Protein 4BU0 (pdb70)

CATH classification: 3.40.50.10190 (+1 more: 3.40.50.10190)

Structure (mmCIF, N/CA/C/O backbone):
data_4BU0
#
_entry.id   4BU0
#
_cell.length_a   84.823
_cell.length_b   63.720
_cell.length_c   53.557
_cell.angle_alpha   90.00
_cell.angle_beta   90.00
_cell.angle_gamma   90.00
#
_symmetry.space_group_name_H-M   'P 21 21 2'
#
loop_
_entity.id
_entity.type
_entity.pdbx_description
1 polymer 'S-M CHECKPOINT CONTROL PROTEIN RAD4'
2 polymer 'DNA REPAIR PROTEIN RHP9'
3 non-polymer GLYCEROL
4 non-polymer 'ACETATE ION'
5 water water
#
loop_
_atom_site.group_PDB
_atom_site.id
_atom_site.type_symbol
_atom_site.label_atom_id
_atom_site.label_alt_id
_atom_site.label_comp_id
_atom_site.label_asym_id
_atom_site.label_entity_id
_atom_site.label_seq_id
_atom_site.pdbx_PDB_ins_code
_atom_site.Cartn_x
_atom_site.Cartn_y
_atom_site.Cartn_z
_atom_site.occupancy
_atom_site.B_iso_or_equiv
_atom_site.auth_seq_id
_atom_site.auth_comp_id
_atom_site.auth_asym_id
_atom_site.auth_atom_id
_atom_site.pdbx_PDB_model_num
ATOM 1 N N . SER A 1 4 ? -10.047 4.978 21.612 1.00 37.28 4 SER A N 1
ATOM 2 C CA . SER A 1 4 ? -11.289 4.235 21.837 1.00 36.53 4 SER A CA 1
ATOM 3 C C . SER A 1 4 ? -12.478 4.943 21.170 1.00 38.24 4 SER A C 1
ATOM 4 O O . SER A 1 4 ? -13.000 5.936 21.675 1.00 40.21 4 SER A O 1
ATOM 7 N N . LYS A 1 5 ? -12.911 4.377 20.038 1.00 30.13 5 LYS A N 1
ATOM 8 C CA . LYS A 1 5 ? -13.988 4.829 19.158 1.00 24.97 5 LYS A CA 1
ATOM 9 C C . LYS A 1 5 ? -13.809 6.319 18.779 1.00 18.48 5 LYS A C 1
ATOM 10 O O . LYS A 1 5 ? -14.753 7.115 18.955 1.00 16.03 5 LYS A O 1
ATOM 16 N N . PRO A 1 6 ? -12.671 6.713 18.145 1.00 12.80 6 PRO A N 1
ATOM 17 C CA . PRO A 1 6 ? -12.516 8.122 17.734 1.00 12.35 6 PRO A CA 1
ATOM 18 C C . PRO A 1 6 ? -13.574 8.581 16.745 1.00 13.29 6 PRO A C 1
ATOM 19 O O . PRO A 1 6 ? -13.843 9.783 16.688 1.00 13.02 6 PRO A O 1
ATOM 23 N N . LEU A 1 7 ? -14.130 7.635 15.915 1.00 9.49 7 LEU A N 1
ATOM 24 C CA . LEU A 1 7 ? -15.123 8.029 14.910 1.00 7.70 7 LEU A CA 1
ATOM 25 C C . LEU A 1 7 ? -16.557 7.766 15.348 1.00 10.15 7 LEU A C 1
ATOM 26 O O . LEU A 1 7 ? -17.444 7.740 14.502 1.00 9.85 7 LEU A O 1
ATOM 31 N N . LYS A 1 8 ? -16.817 7.641 16.668 1.00 10.77 8 LYS A N 1
ATOM 32 C CA . LYS A 1 8 ? -18.204 7.543 17.131 1.00 11.68 8 LYS A CA 1
ATOM 33 C C . LYS A 1 8 ? -19.004 8.769 16.630 1.00 12.42 8 LYS A C 1
ATOM 34 O O . LYS A 1 8 ? -18.489 9.891 16.681 1.00 12.95 8 LYS A O 1
ATOM 40 N N . GLY A 1 9 ? -20.173 8.512 16.056 1.00 12.38 9 GLY A N 1
ATOM 41 C CA . GLY A 1 9 ? -20.999 9.588 15.530 1.00 12.42 9 GLY A CA 1
ATOM 42 C C . GLY A 1 9 ? -20.774 9.873 14.058 1.00 15.88 9 GLY A C 1
ATOM 43 O O . GLY A 1 9 ? -21.593 10.563 13.429 1.00 16.36 9 GLY A O 1
ATOM 44 N N . PHE A 1 10 ? -19.654 9.368 13.486 1.00 10.55 10 PHE A N 1
ATOM 45 C CA . PHE A 1 10 ? -19.437 9.534 12.046 1.00 9.82 10 PHE A CA 1
ATOM 46 C C . PHE A 1 10 ? -20.239 8.503 11.287 1.00 10.63 10 PHE A C 1
ATOM 47 O O . PHE A 1 10 ? -20.392 7.371 11.760 1.00 10.59 10 PHE A O 1
ATOM 55 N N . VAL A 1 11 ? -20.733 8.868 10.084 1.00 8.24 11 VAL A N 1
ATOM 56 C CA . VAL A 1 11 ? -21.518 7.971 9.238 1.00 8.50 11 VAL A CA 1
ATOM 57 C C . VAL A 1 11 ? -20.880 8.089 7.870 1.00 10.61 11 VAL A C 1
ATOM 58 O O . VAL A 1 11 ? -20.989 9.135 7.223 1.00 9.99 11 VAL A O 1
ATOM 62 N N . ILE A 1 12 ? -20.163 7.036 7.476 1.00 8.16 12 ILE A N 1
ATOM 63 C CA A ILE A 1 12 ? -19.380 7.077 6.242 0.72 7.33 12 ILE A CA 1
ATOM 64 C CA B ILE A 1 12 ? -19.329 6.991 6.269 0.28 7.83 12 ILE A CA 1
ATOM 65 C C . ILE A 1 12 ? -20.033 6.300 5.119 1.00 10.32 12 ILE A C 1
ATOM 66 O O . ILE A 1 12 ? -20.614 5.250 5.325 1.00 11.12 12 ILE A O 1
ATOM 75 N N . CYS A 1 13 ? -19.917 6.849 3.889 1.00 9.51 13 CYS A N 1
ATOM 76 C CA . CYS A 1 13 ? -20.460 6.254 2.673 1.00 9.75 13 CYS A CA 1
ATOM 77 C C . CYS A 1 13 ? -19.385 6.395 1.600 1.00 11.69 13 CYS A C 1
ATOM 78 O O . CYS A 1 13 ? -18.622 7.363 1.679 1.00 10.71 13 CYS A O 1
ATOM 81 N N . CYS A 1 14 ? -19.305 5.452 0.633 1.00 9.67 14 CYS A N 1
ATOM 82 C CA . CYS A 1 14 ? -18.349 5.534 -0.481 1.00 9.73 14 CYS A CA 1
ATOM 83 C C . CYS A 1 14 ? -19.079 5.739 -1.783 1.00 11.99 14 CYS A C 1
ATOM 84 O O . CYS A 1 14 ? -20.216 5.256 -1.960 1.00 11.80 14 CYS A O 1
ATOM 87 N N . THR A 1 15 ? -18.385 6.373 -2.755 1.00 8.60 15 THR A N 1
ATOM 88 C CA . THR A 1 15 ? -18.890 6.451 -4.123 1.00 8.92 15 THR A CA 1
ATOM 89 C C . THR A 1 15 ? -17.712 6.229 -5.056 1.00 12.87 15 THR A C 1
ATOM 90 O O . THR A 1 15 ? -16.651 6.849 -4.879 1.00 11.24 15 THR A O 1
ATOM 94 N N . SER A 1 16 ? -17.883 5.307 -6.046 1.00 12.30 16 SER A N 1
ATOM 95 C CA A SER A 1 16 ? -16.839 4.974 -7.021 0.66 11.30 16 SER A CA 1
ATOM 96 C CA B SER A 1 16 ? -16.855 4.974 -7.034 0.34 11.13 16 SER A CA 1
ATOM 97 C C . SER A 1 16 ? -15.517 4.581 -6.372 1.00 13.73 16 SER A C 1
ATOM 98 O O . SER A 1 16 ? -14.432 5.031 -6.777 1.00 14.07 16 SER A O 1
ATOM 103 N N . ILE A 1 17 ? -15.596 3.701 -5.362 1.00 11.42 17 ILE A N 1
ATOM 104 C CA . ILE A 1 17 ? -14.448 3.131 -4.690 1.00 10.88 17 ILE A CA 1
ATOM 105 C C . ILE A 1 17 ? -14.501 1.643 -5.026 1.00 14.62 17 ILE A C 1
ATOM 106 O O . ILE A 1 17 ? -15.558 1.038 -4.847 1.00 14.25 17 ILE A O 1
ATOM 111 N N . ASP A 1 18 ? -13.390 1.084 -5.517 1.00 15.27 18 ASP A N 1
ATOM 112 C CA A ASP A 1 18 ? -13.301 -0.338 -5.888 0.62 15.64 18 ASP A CA 1
ATOM 113 C CA B ASP A 1 18 ? -13.356 -0.333 -5.903 0.38 15.48 18 ASP A CA 1
ATOM 114 C C . ASP A 1 18 ? -13.560 -1.235 -4.666 1.00 18.50 18 ASP A C 1
ATOM 115 O O . ASP A 1 18 ? -13.287 -0.829 -3.531 1.00 16.83 18 ASP A O 1
ATOM 124 N N . LEU A 1 19 ? -14.086 -2.454 -4.886 1.00 15.58 19 LEU A N 1
ATOM 125 C CA . LEU A 1 19 ? -14.411 -3.382 -3.798 1.00 15.56 19 LEU A CA 1
ATOM 126 C C . LEU A 1 19 ? -13.294 -3.588 -2.764 1.00 16.59 19 LEU A C 1
ATOM 127 O O . LEU A 1 19 ? -13.585 -3.532 -1.571 1.00 14.86 19 LEU A O 1
ATOM 132 N N . LYS A 1 20 ? -12.038 -3.822 -3.192 1.00 14.04 20 LYS A N 1
ATOM 133 C CA . LYS A 1 20 ? -10.945 -4.075 -2.253 1.00 14.55 20 LYS A CA 1
ATOM 134 C C . LYS A 1 20 ? -10.778 -2.879 -1.295 1.00 16.46 20 LYS A C 1
ATOM 135 O O . LYS A 1 20 ? -10.754 -3.053 -0.070 1.00 15.69 20 LYS A O 1
ATOM 141 N N . GLN A 1 21 ? -10.709 -1.677 -1.869 1.00 14.24 21 GLN A N 1
ATOM 142 C CA . GLN A 1 21 ? -10.528 -0.466 -1.066 1.00 13.78 21 GLN A CA 1
ATOM 143 C C . GLN A 1 21 ? -11.779 -0.174 -0.228 1.00 14.79 21 GLN A C 1
ATOM 144 O O . GLN A 1 21 ? -11.629 0.236 0.931 1.00 14.85 21 GLN A O 1
ATOM 150 N N . ARG A 1 22 ? -12.988 -0.397 -0.775 1.00 12.33 22 ARG A N 1
ATOM 151 C CA . ARG A 1 22 ? -14.231 -0.185 -0.033 1.00 12.47 22 ARG A CA 1
ATOM 152 C C . ARG A 1 22 ? -14.302 -1.110 1.192 1.00 15.04 22 ARG A C 1
ATOM 153 O O . ARG A 1 22 ? -14.783 -0.713 2.261 1.00 14.15 22 ARG A O 1
ATOM 161 N N . THR A 1 23 ? -13.863 -2.381 1.032 1.00 12.94 23 THR A N 1
ATOM 162 C CA . THR A 1 23 ? -13.866 -3.340 2.128 1.00 12.64 23 THR A CA 1
ATOM 163 C C . THR A 1 23 ? -12.882 -2.889 3.201 1.00 13.05 23 THR A C 1
ATOM 164 O O . THR A 1 23 ? -13.213 -2.940 4.387 1.00 13.48 23 THR A O 1
ATOM 168 N N . GLU A 1 24 ? -11.693 -2.390 2.800 1.00 10.74 24 GLU A N 1
ATOM 169 C CA . GLU A 1 24 ? -10.693 -1.910 3.758 1.00 10.98 24 GLU A CA 1
ATOM 170 C C . GLU A 1 24 ? -11.268 -0.727 4.559 1.00 12.83 24 GLU A C 1
ATOM 171 O O . GLU A 1 24 ? -11.178 -0.686 5.791 1.00 11.63 24 GLU A O 1
ATOM 177 N N . ILE A 1 25 ? -11.879 0.216 3.834 1.00 10.65 25 ILE A N 1
ATOM 178 C CA . ILE A 1 25 ? -12.456 1.415 4.452 1.00 9.48 25 ILE A CA 1
ATOM 179 C C . ILE A 1 25 ? -13.583 1.046 5.409 1.00 10.44 25 ILE A C 1
ATOM 180 O O . ILE A 1 25 ? -13.587 1.550 6.531 1.00 10.94 25 ILE A O 1
ATOM 185 N N . SER A 1 26 ? -14.530 0.177 4.988 1.00 9.89 26 SER A N 1
ATOM 186 C CA A SER A 1 26 ? -15.639 -0.200 5.870 0.37 9.91 26 SER A CA 1
ATOM 187 C CA B SER A 1 26 ? -15.631 -0.148 5.884 0.63 10.17 26 SER A CA 1
ATOM 188 C C . SER A 1 26 ? -15.117 -0.889 7.129 1.00 12.19 26 SER A C 1
ATOM 189 O O . SER A 1 26 ? -15.554 -0.582 8.251 1.00 12.38 26 SER A O 1
ATOM 194 N N . THR A 1 27 ? -14.170 -1.843 6.962 1.00 9.45 27 THR A N 1
ATOM 195 C CA A THR A 1 27 ? -13.628 -2.577 8.102 0.83 8.60 27 THR A CA 1
ATOM 196 C CA B THR A 1 27 ? -13.640 -2.573 8.120 0.17 8.11 27 THR A CA 1
ATOM 197 C C . THR A 1 27 ? -12.914 -1.626 9.080 1.00 9.45 27 THR A C 1
ATOM 198 O O . THR A 1 27 ? -13.157 -1.670 10.275 1.00 10.53 27 THR A O 1
ATOM 205 N N . LYS A 1 28 ? -12.043 -0.759 8.556 1.00 7.83 28 LYS A N 1
ATOM 206 C CA . LYS A 1 28 ? -11.280 0.114 9.433 1.00 7.62 28 LYS A CA 1
ATOM 207 C C . LYS A 1 28 ? -12.161 1.198 10.047 1.00 7.64 28 LYS A C 1
ATOM 208 O O . LYS A 1 28 ? -11.973 1.513 11.235 1.00 8.56 28 LYS A O 1
ATOM 214 N N . ALA A 1 29 ? -13.107 1.757 9.249 1.00 7.22 29 ALA A N 1
ATOM 215 C CA . ALA A 1 29 ? -13.989 2.803 9.814 1.00 7.21 29 ALA A CA 1
ATOM 216 C C . ALA A 1 29 ? -14.852 2.221 10.939 1.00 8.05 29 ALA A C 1
ATOM 217 O O . ALA A 1 29 ? -15.049 2.880 11.963 1.00 8.79 29 ALA A O 1
ATOM 219 N N . THR A 1 30 ? -15.313 0.962 10.767 1.00 7.30 30 THR A N 1
ATOM 220 C CA . THR A 1 30 ? -16.150 0.311 11.789 1.00 7.34 30 THR A CA 1
ATOM 221 C C . THR A 1 30 ? -15.325 0.085 13.050 1.00 9.25 30 THR A C 1
ATOM 222 O O . THR A 1 30 ? -15.824 0.339 14.155 1.00 10.00 30 THR A O 1
ATOM 226 N N . LYS A 1 31 ? -14.046 -0.366 12.899 1.00 8.04 31 LYS A N 1
ATOM 227 C CA A LYS A 1 31 ? -13.222 -0.576 14.088 0.55 7.32 31 LYS A CA 1
ATOM 228 C CA B LYS A 1 31 ? -13.195 -0.546 14.083 0.45 8.11 31 LYS A CA 1
ATOM 229 C C . LYS A 1 31 ? -12.984 0.770 14.803 1.00 10.34 31 LYS A C 1
ATOM 230 O O . LYS A 1 31 ? -12.903 0.812 16.038 1.00 10.26 31 LYS A O 1
ATOM 241 N N . LEU A 1 32 ? -12.871 1.875 14.012 1.00 8.25 32 LEU A N 1
ATOM 242 C CA . LEU A 1 32 ? -12.680 3.202 14.581 1.00 8.30 32 LEU A CA 1
ATOM 243 C C . LEU A 1 32 ? -13.937 3.729 15.268 1.00 10.49 32 LEU A C 1
ATOM 244 O O . LEU A 1 32 ? -13.856 4.781 15.888 1.00 9.94 32 LEU A O 1
ATOM 249 N N . GLY A 1 33 ? -15.068 3.051 15.112 1.00 8.24 33 GLY A N 1
ATOM 250 C CA . GLY A 1 33 ? -16.299 3.452 15.795 1.00 9.12 33 GLY A CA 1
ATOM 251 C C . GLY A 1 33 ? -17.350 4.103 14.928 1.00 11.36 33 GLY A C 1
ATOM 252 O O . GLY A 1 33 ? -18.404 4.497 15.445 1.00 10.60 33 GLY A O 1
ATOM 253 N N . ALA A 1 34 ? -17.091 4.236 13.628 1.00 8.73 34 ALA A N 1
ATOM 254 C CA . ALA A 1 34 ? -18.050 4.882 12.725 1.00 8.38 34 ALA A CA 1
ATOM 255 C C . ALA A 1 34 ? -19.134 3.916 12.300 1.00 10.54 34 ALA A C 1
ATOM 256 O O . ALA A 1 34 ? -18.988 2.682 12.384 1.00 11.24 34 ALA A O 1
ATOM 258 N N . ALA A 1 35 ? -20.220 4.473 11.775 1.00 8.50 35 ALA A N 1
ATOM 259 C CA . ALA A 1 35 ? -21.205 3.681 11.076 1.00 8.66 35 ALA A CA 1
ATOM 260 C C . ALA A 1 35 ? -20.772 3.694 9.606 1.00 10.11 35 ALA A C 1
ATOM 261 O O . ALA A 1 35 ? -20.185 4.681 9.139 1.00 10.28 35 ALA A O 1
ATOM 263 N N . TYR A 1 36 ? -21.034 2.635 8.884 1.00 8.75 36 TYR A N 1
ATOM 264 C CA . TYR A 1 36 ? -20.715 2.540 7.468 1.00 9.33 36 TYR A CA 1
ATOM 265 C C . TYR A 1 36 ? -21.990 2.240 6.733 1.00 12.93 36 TYR A C 1
ATOM 266 O O . TYR A 1 36 ? -22.672 1.242 7.047 1.00 11.20 36 TYR A O 1
ATOM 275 N N . ARG A 1 37 ? -22.327 3.091 5.743 1.00 10.59 37 ARG A N 1
ATOM 276 C CA . ARG A 1 37 ? -23.560 2.929 4.983 1.00 10.94 37 ARG A CA 1
ATOM 277 C C . ARG A 1 37 ? -23.272 2.718 3.504 1.00 15.73 37 ARG A C 1
ATOM 278 O O . ARG A 1 37 ? -22.516 3.501 2.899 1.00 14.16 37 ARG A O 1
ATOM 286 N N . SER A 1 38 ? -23.866 1.648 2.918 1.00 13.16 38 SER A N 1
ATOM 287 C CA A SER A 1 38 ? -23.696 1.338 1.498 0.69 13.39 38 SER A CA 1
ATOM 288 C CA B SER A 1 38 ? -23.743 1.306 1.495 0.31 13.25 38 SER A CA 1
ATOM 289 C C . SER A 1 38 ? -24.566 2.296 0.675 1.00 17.47 38 SER A C 1
ATOM 290 O O . SER A 1 38 ? -24.139 2.737 -0.396 1.00 17.62 38 SER A O 1
ATOM 295 N N . ASP A 1 39 ? -25.769 2.622 1.167 1.00 14.85 39 ASP A N 1
ATOM 296 C CA . ASP A 1 39 ? -26.645 3.627 0.559 1.00 15.15 39 ASP A CA 1
ATOM 297 C C . ASP A 1 39 ? -26.250 4.981 1.119 1.00 17.32 39 ASP A C 1
ATOM 298 O O . ASP A 1 39 ? -25.766 5.081 2.259 1.00 15.82 39 ASP A O 1
ATOM 303 N N . PHE A 1 40 ? -26.503 6.044 0.361 1.00 12.86 40 PHE A N 1
ATOM 304 C CA . PHE A 1 40 ? -26.280 7.363 0.879 1.00 12.45 40 PHE A CA 1
ATOM 305 C C . PHE A 1 40 ? -27.550 7.709 1.680 1.00 18.15 40 PHE A C 1
ATOM 306 O O . PHE A 1 40 ? -28.576 8.061 1.091 1.00 17.84 40 PHE A O 1
ATOM 314 N N . THR A 1 41 ? -27.487 7.578 3.008 1.00 14.16 41 THR A N 1
ATOM 315 C CA . THR A 1 41 ? -28.633 7.876 3.862 1.00 14.08 41 THR A CA 1
ATOM 316 C C . THR A 1 41 ? -28.569 9.316 4.362 1.00 18.38 41 THR A C 1
ATOM 317 O O . THR A 1 41 ? -27.525 9.966 4.304 1.00 16.41 41 THR A O 1
ATOM 321 N N . LYS A 1 42 ? -29.704 9.842 4.872 1.00 17.01 42 LYS A N 1
ATOM 322 C CA . LYS A 1 42 ? -29.760 11.212 5.366 1.00 17.95 42 LYS A CA 1
ATOM 323 C C . LYS A 1 42 ? -28.737 11.521 6.460 1.00 21.05 42 LYS A C 1
ATOM 324 O O . LYS A 1 42 ? -28.302 12.672 6.579 1.00 22.19 42 LYS A O 1
ATOM 327 N N . ASP A 1 43 ? -28.322 10.492 7.235 1.00 18.28 43 ASP A N 1
ATOM 328 C CA . ASP A 1 43 ? -27.402 10.748 8.332 1.00 18.43 43 ASP A CA 1
ATOM 329 C C . ASP A 1 43 ? -25.923 10.628 7.965 1.00 17.85 43 ASP A C 1
ATOM 330 O O . ASP A 1 43 ? -25.087 10.876 8.834 1.00 16.63 43 ASP A O 1
ATOM 335 N N . VAL A 1 44 ? -25.599 10.359 6.685 1.00 13.53 44 VAL A N 1
ATOM 336 C CA . VAL A 1 44 ? -24.201 10.337 6.256 1.00 11.75 44 VAL A CA 1
ATOM 337 C C . VAL A 1 44 ? -23.518 11.664 6.619 1.00 14.66 44 VAL A C 1
ATOM 338 O O . VAL A 1 44 ? -24.101 12.756 6.448 1.00 14.85 44 VAL A O 1
ATOM 342 N N . THR A 1 45 ? -22.271 11.587 7.123 1.00 10.17 45 THR A N 1
ATOM 343 C CA . THR A 1 45 ? -21.521 12.778 7.488 1.00 10.11 45 THR A CA 1
ATOM 344 C C . THR A 1 45 ? -20.318 12.981 6.547 1.00 11.49 45 THR A C 1
ATOM 345 O O . THR A 1 45 ? -19.826 14.107 6.379 1.00 12.09 45 THR A O 1
ATOM 349 N N . HIS A 1 46 ? -19.762 11.861 6.033 1.00 8.92 46 HIS A N 1
ATOM 350 C CA . HIS A 1 46 ? -18.564 11.882 5.214 1.00 8.03 46 HIS A CA 1
ATOM 351 C C . HIS A 1 46 ? -18.751 10.961 4.037 1.00 10.36 46 HIS A C 1
ATOM 352 O O . HIS A 1 46 ? -19.140 9.805 4.222 1.00 9.78 46 HIS A O 1
ATOM 359 N N . LEU A 1 47 ? -18.498 11.476 2.815 1.00 8.78 47 LEU A N 1
ATOM 360 C CA . LEU A 1 47 ? -18.616 10.697 1.595 1.00 8.63 47 LEU A CA 1
ATOM 361 C C . LEU A 1 47 ? -17.217 10.545 1.022 1.00 9.59 47 LEU A C 1
ATOM 362 O O . LEU A 1 47 ? -16.592 11.535 0.644 1.00 9.55 47 LEU A O 1
ATOM 367 N N . ILE A 1 48 ? -16.737 9.297 0.969 1.00 7.95 48 ILE A N 1
ATOM 368 C CA . ILE A 1 48 ? -15.410 9.005 0.428 1.00 7.26 48 ILE A CA 1
ATOM 369 C C . ILE A 1 48 ? -15.633 8.779 -1.063 1.00 9.82 48 ILE A C 1
ATOM 370 O O . ILE A 1 48 ? -16.382 7.885 -1.440 1.00 10.15 48 ILE A O 1
ATOM 375 N N . ALA A 1 49 ? -15.034 9.626 -1.907 1.00 8.53 49 ALA A N 1
ATOM 376 C CA . ALA A 1 49 ? -15.325 9.576 -3.342 1.00 9.01 49 ALA A CA 1
ATOM 377 C C . ALA A 1 49 ? -14.117 9.281 -4.209 1.00 11.70 49 ALA A C 1
ATOM 378 O O . ALA A 1 49 ? -13.039 9.839 -3.973 1.00 11.10 49 ALA A O 1
ATOM 380 N N . GLY A 1 50 ? -14.338 8.462 -5.248 1.00 9.87 50 GLY A N 1
ATOM 381 C C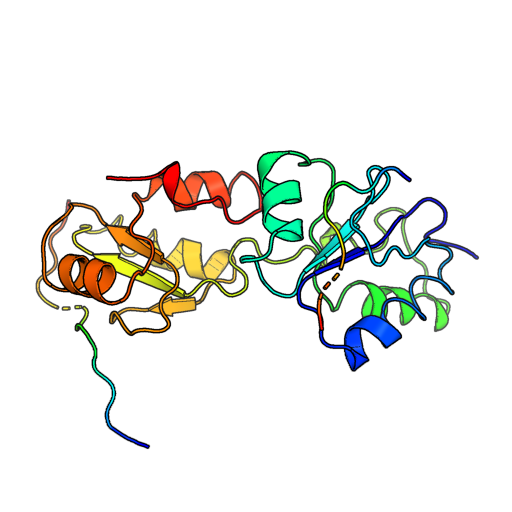A . GLY A 1 50 ? -13.301 8.113 -6.214 1.00 10.39 50 GLY A CA 1
ATOM 382 C C . GLY A 1 50 ? -13.531 8.725 -7.578 1.00 12.25 50 GLY A C 1
ATOM 383 O O . GLY A 1 50 ? -12.742 8.486 -8.500 1.00 13.97 50 GLY A O 1
ATOM 384 N N . ASP A 1 51 ? -14.623 9.516 -7.707 1.00 9.32 51 ASP A N 1
ATOM 385 C CA A ASP A 1 51 ? -15.060 10.176 -8.942 0.58 10.07 51 ASP A CA 1
ATOM 386 C CA B ASP A 1 51 ? -15.050 10.190 -8.942 0.42 9.91 51 ASP A CA 1
ATOM 387 C C . ASP A 1 51 ? -16.106 11.210 -8.600 1.00 14.15 51 ASP A C 1
ATOM 388 O O . ASP A 1 51 ? -16.737 11.105 -7.546 1.00 14.28 51 ASP A O 1
ATOM 397 N N . PHE A 1 52 ? -16.323 12.184 -9.478 1.00 11.05 52 PHE A N 1
ATOM 398 C CA . PHE A 1 52 ? -17.357 13.194 -9.298 1.00 10.62 52 PHE A CA 1
ATOM 399 C C . PHE A 1 52 ? -18.610 12.837 -10.096 1.00 12.07 52 PHE A C 1
ATOM 400 O O . PHE A 1 52 ? -19.670 13.396 -9.820 1.00 12.28 52 PHE A O 1
ATOM 408 N N . ASP A 1 53 ? -18.495 11.952 -11.116 1.00 12.20 53 ASP A N 1
ATOM 409 C CA . ASP A 1 53 ? -19.617 11.665 -11.999 1.00 12.68 53 ASP A CA 1
ATOM 410 C C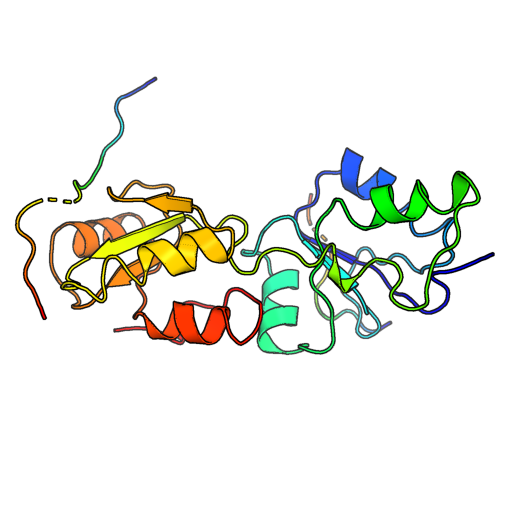 . ASP A 1 53 ? -20.447 10.500 -11.482 1.00 17.91 53 ASP A C 1
ATOM 411 O O . ASP A 1 53 ? -20.508 9.438 -12.112 1.00 18.59 53 ASP A O 1
ATOM 416 N N . THR A 1 54 ? -21.048 10.690 -10.316 1.00 14.06 54 THR A N 1
ATOM 417 C CA . THR A 1 54 ? -21.933 9.686 -9.722 1.00 12.72 54 THR A CA 1
ATOM 418 C C . THR A 1 54 ? -23.148 10.352 -9.097 1.00 14.53 54 THR A C 1
ATOM 419 O O . THR A 1 54 ? -23.050 11.467 -8.578 1.00 14.13 54 THR A O 1
ATOM 423 N N . PRO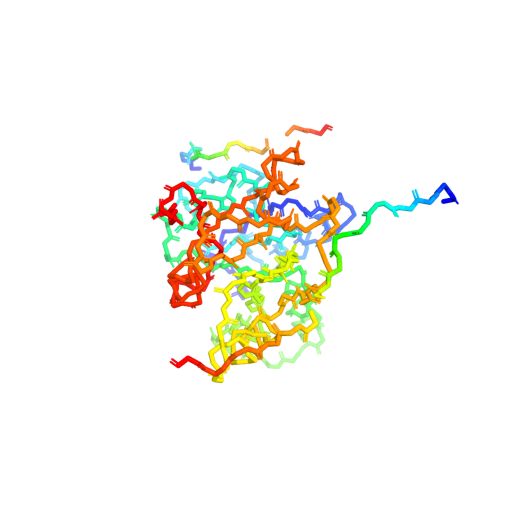 A 1 55 ? -24.284 9.624 -9.001 1.00 14.42 55 PRO A N 1
ATOM 424 C CA . PRO A 1 55 ? -25.458 10.190 -8.332 1.00 14.13 55 PRO A CA 1
ATOM 425 C C . PRO A 1 55 ? -25.219 10.596 -6.859 1.00 13.62 55 PRO A C 1
ATOM 426 O O . PRO A 1 55 ? -25.746 11.626 -6.412 1.00 14.92 55 PRO A O 1
ATOM 430 N N . LYS A 1 56 ? -24.406 9.806 -6.104 1.00 12.41 56 LYS A N 1
ATOM 431 C CA . LYS A 1 56 ? -24.111 10.170 -4.706 1.00 11.21 56 LYS A CA 1
ATOM 432 C C . LYS A 1 56 ? -23.333 11.473 -4.641 1.00 11.71 56 LYS A C 1
ATOM 433 O O . LYS A 1 56 ? -23.638 12.356 -3.846 1.00 11.81 56 LYS A O 1
ATOM 439 N N . TYR A 1 57 ? -22.272 11.583 -5.492 1.00 11.55 57 TYR A N 1
ATOM 440 C CA . TYR A 1 57 ? -21.492 12.804 -5.476 1.00 10.58 57 TYR A CA 1
ATOM 441 C C . TYR A 1 57 ? -22.345 13.993 -5.874 1.00 11.67 57 TYR A C 1
ATOM 442 O O . TYR A 1 57 ? -22.299 15.037 -5.230 1.00 11.44 57 TYR A O 1
ATOM 451 N N . LYS A 1 58 ? -23.135 13.831 -6.951 1.00 11.05 58 LYS A N 1
ATOM 452 C CA . LYS A 1 58 ? -23.967 14.940 -7.417 1.00 10.92 58 LYS A CA 1
ATOM 453 C C . LYS A 1 58 ? -24.944 15.414 -6.333 1.00 13.67 58 LYS A C 1
ATOM 454 O O . LYS A 1 58 ? -25.170 16.618 -6.192 1.00 13.56 58 LYS A O 1
ATOM 460 N N . PHE A 1 59 ? -25.544 14.458 -5.572 1.00 13.72 59 PHE A N 1
ATOM 461 C CA . PHE A 1 59 ? -26.483 14.829 -4.516 1.00 14.27 59 PHE A CA 1
ATOM 462 C C . PHE A 1 59 ? -25.791 15.633 -3.429 1.00 15.30 59 PHE A C 1
ATOM 463 O O . PHE A 1 59 ? -26.299 16.653 -2.986 1.00 16.25 59 PHE A O 1
ATOM 471 N N . ALA A 1 60 ? -24.602 15.176 -2.976 1.00 12.92 60 ALA A N 1
ATOM 472 C CA . ALA A 1 60 ? -23.887 15.922 -1.956 1.00 12.73 60 ALA A CA 1
ATOM 473 C C . ALA A 1 60 ? -23.491 17.308 -2.454 1.00 16.61 60 ALA A C 1
ATOM 474 O O . ALA A 1 60 ? -23.626 18.273 -1.712 1.00 16.60 60 ALA A O 1
ATOM 476 N N . ALA A 1 61 ? -23.022 17.408 -3.721 1.00 13.86 61 ALA A N 1
ATOM 477 C CA . ALA A 1 61 ? -22.592 18.705 -4.264 1.00 14.94 61 ALA A CA 1
ATOM 478 C C . ALA A 1 61 ? -23.732 19.683 -4.399 1.00 19.45 61 ALA A C 1
ATOM 479 O O . ALA A 1 61 ? -23.524 20.873 -4.240 1.00 18.98 61 ALA A O 1
ATOM 481 N N . LYS A 1 62 ? -24.915 19.192 -4.717 1.00 19.51 62 LYS A N 1
ATOM 482 C CA . LYS A 1 62 ? -26.051 20.069 -4.950 1.00 21.47 62 LYS A CA 1
ATOM 483 C C . LYS A 1 62 ? -26.819 20.397 -3.674 1.00 27.82 62 LYS A C 1
ATOM 484 O O . LYS A 1 62 ? -27.178 21.557 -3.465 1.00 28.62 62 LYS A O 1
ATOM 490 N N . SER A 1 63 ? -27.063 19.387 -2.813 1.00 24.27 63 SER A N 1
ATOM 491 C CA . SER A 1 63 ? -27.969 19.524 -1.671 1.00 24.41 63 SER A CA 1
ATOM 492 C C . SER A 1 63 ? -27.370 19.402 -0.258 1.00 27.38 63 SER A C 1
ATOM 493 O O . SER A 1 63 ? -28.071 19.738 0.707 1.00 25.90 63 SER A O 1
ATOM 496 N N . ARG A 1 64 ? -26.144 18.872 -0.104 1.00 21.92 64 ARG A N 1
ATOM 497 C CA . ARG A 1 64 ? -25.621 18.657 1.246 1.00 19.77 64 ARG A CA 1
ATOM 498 C C . ARG A 1 64 ? -24.184 19.189 1.437 1.00 19.98 64 ARG A C 1
ATOM 499 O O . ARG A 1 64 ? -23.260 18.381 1.602 1.00 16.77 64 ARG A O 1
ATOM 507 N N . PRO A 1 65 ? -23.982 20.524 1.551 1.00 17.67 65 PRO A N 1
ATOM 508 C CA . PRO A 1 65 ? -22.621 21.062 1.746 1.00 17.51 65 PRO A CA 1
ATOM 509 C C . PRO A 1 65 ? -21.995 20.724 3.094 1.00 18.52 65 PRO A C 1
ATOM 510 O O . PRO A 1 65 ? -20.785 20.876 3.262 1.00 20.37 65 PRO A O 1
ATOM 514 N N . ASP A 1 66 ? -22.826 20.273 4.067 1.00 14.44 66 ASP A N 1
ATOM 515 C CA . ASP A 1 66 ? -22.366 19.888 5.390 1.00 14.17 66 ASP A CA 1
ATOM 516 C C . ASP A 1 66 ? -21.546 18.604 5.320 1.00 15.70 66 ASP A C 1
ATOM 517 O O . ASP A 1 66 ? -20.740 18.356 6.211 1.00 16.28 66 ASP A O 1
ATOM 522 N N . ILE A 1 67 ? -21.811 17.780 4.305 1.00 12.82 67 ILE A N 1
ATOM 523 C CA . ILE A 1 67 ? -21.141 16.473 4.149 1.00 11.23 67 ILE A CA 1
ATOM 524 C C . ILE A 1 67 ? -19.749 16.701 3.586 1.00 13.99 67 ILE A C 1
ATOM 525 O O . ILE A 1 67 ? -19.611 17.380 2.569 1.00 14.38 67 ILE A O 1
ATOM 530 N N . LYS A 1 68 ? -18.724 16.108 4.221 1.00 11.52 68 LYS A N 1
ATOM 531 C CA . LYS A 1 68 ? -17.357 16.284 3.752 1.00 9.76 68 LYS A CA 1
ATOM 532 C C . LYS A 1 68 ? -17.040 15.255 2.698 1.00 11.72 68 LYS A C 1
ATOM 533 O O . LYS A 1 68 ? -17.331 14.077 2.900 1.00 10.42 68 LYS A O 1
ATOM 539 N N . ILE A 1 69 ? -16.452 15.699 1.562 1.00 7.95 69 ILE A N 1
ATOM 540 C CA A ILE A 1 69 ? -16.061 14.781 0.488 0.51 7.38 69 ILE A CA 1
ATOM 541 C CA B ILE A 1 69 ? -16.038 14.844 0.451 0.49 6.98 69 ILE A CA 1
ATOM 542 C C . ILE A 1 69 ? -14.595 14.485 0.685 1.00 8.36 69 ILE A C 1
ATOM 543 O O . I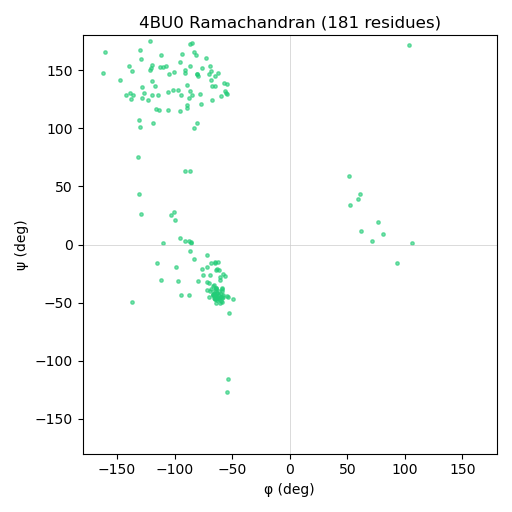LE A 1 69 ? -13.725 15.351 0.629 1.00 9.42 69 ILE A O 1
ATOM 552 N N . MET A 1 70 ? -14.337 13.197 0.988 1.00 6.75 70 MET A N 1
ATOM 553 C CA . MET A 1 70 ? -13.047 12.739 1.409 1.00 5.98 70 MET A CA 1
ATOM 554 C C . MET A 1 70 ? -12.326 11.879 0.429 1.00 7.01 70 MET A C 1
ATOM 555 O O . MET A 1 70 ? -12.930 11.168 -0.369 1.00 7.68 70 MET A O 1
ATOM 560 N N . SER A 1 71 ? -11.000 11.918 0.529 1.00 6.82 71 SER A N 1
ATOM 561 C CA A SER A 1 71 ? -10.136 11.059 -0.263 0.60 6.59 71 SER A CA 1
ATOM 562 C CA B SER A 1 71 ? -10.163 11.054 -0.283 0.40 6.62 71 SER A CA 1
ATOM 563 C C . SER A 1 71 ? -10.187 9.616 0.260 1.00 9.05 71 SER A C 1
ATOM 564 O O . SER A 1 71 ? -10.404 9.374 1.467 1.00 8.24 71 SER A O 1
ATOM 569 N N . SER A 1 72 ? -9.923 8.650 -0.616 1.00 7.79 72 SER A N 1
ATOM 570 C CA . SER A 1 72 ? -9.870 7.255 -0.212 1.00 7.74 72 SER A CA 1
ATOM 571 C C . SER A 1 72 ? -8.791 6.969 0.813 1.00 10.44 72 SER A C 1
ATOM 572 O O . SER A 1 72 ? -8.890 5.964 1.506 1.00 12.01 72 SER A O 1
ATOM 575 N N . GLU A 1 73 ? -7.769 7.829 0.902 1.00 9.56 73 GLU A N 1
ATOM 576 C CA A GLU A 1 73 ? -6.638 7.677 1.816 0.43 9.80 73 GLU A CA 1
ATOM 577 C CA B GLU A 1 73 ? -6.664 7.591 1.830 0.56 10.86 73 GLU A CA 1
ATOM 578 C C . GLU A 1 73 ? -7.004 8.008 3.264 1.00 11.90 73 GLU A C 1
ATOM 579 O O . GLU A 1 73 ? -6.270 7.641 4.187 1.00 10.77 73 GLU A O 1
ATOM 590 N N . TRP A 1 74 ? -8.095 8.796 3.468 1.00 7.48 74 TRP A N 1
ATOM 591 C CA . TRP A 1 74 ? -8.404 9.274 4.807 1.00 7.43 74 TRP A CA 1
ATOM 592 C C . TRP A 1 74 ? -8.491 8.184 5.872 1.00 8.58 74 TRP A C 1
ATOM 593 O O . TRP A 1 74 ? -7.746 8.218 6.854 1.00 7.64 74 TRP A O 1
ATOM 604 N N . ILE A 1 75 ? -9.383 7.221 5.684 1.00 6.31 75 ILE A N 1
ATOM 605 C CA . ILE A 1 75 ? -9.592 6.209 6.720 1.00 7.02 75 ILE A CA 1
ATOM 606 C C . ILE A 1 75 ? -8.332 5.342 6.926 1.00 8.21 75 ILE A C 1
ATOM 607 O O . ILE A 1 75 ? -7.912 5.185 8.072 1.00 9.77 75 ILE A O 1
ATOM 612 N N . PRO A 1 76 ? -7.664 4.826 5.875 1.00 8.22 76 PRO A N 1
ATOM 613 C CA . PRO A 1 76 ? -6.439 4.064 6.137 1.00 7.81 76 PRO A CA 1
ATOM 614 C C . PRO A 1 76 ? -5.370 4.866 6.876 1.00 9.45 76 PRO A C 1
ATOM 615 O O . PRO A 1 76 ? -4.715 4.314 7.762 1.00 11.17 76 PRO A O 1
ATOM 619 N N . VAL A 1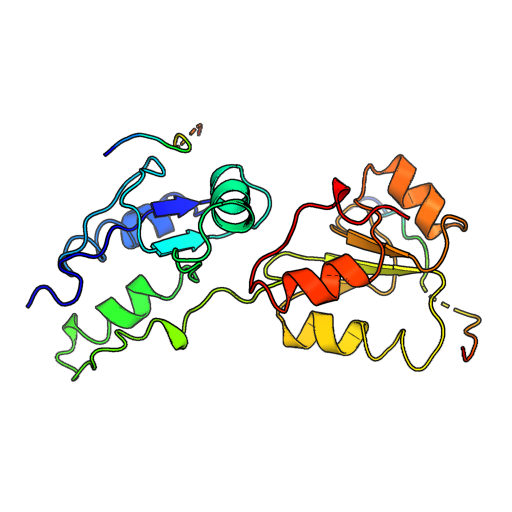 77 ? -5.204 6.186 6.569 1.00 7.66 77 VAL A N 1
ATOM 620 C CA . VAL A 1 77 ? -4.189 6.975 7.247 1.00 7.29 77 VAL A CA 1
ATOM 621 C C . VAL A 1 77 ? -4.586 7.206 8.729 1.00 9.99 77 VAL A C 1
ATOM 622 O O . VAL A 1 77 ? -3.750 7.070 9.642 1.00 10.58 77 VAL A O 1
ATOM 626 N N . LEU A 1 78 ? -5.856 7.560 8.984 1.00 7.33 78 LEU A N 1
ATOM 627 C CA . LEU A 1 78 ? -6.273 7.776 10.365 1.00 7.83 78 LEU A CA 1
ATOM 628 C C . LEU A 1 78 ? -6.191 6.467 11.175 1.00 8.63 78 LEU A C 1
ATOM 629 O O . LEU A 1 78 ? -5.685 6.463 12.313 1.00 8.42 78 LEU A O 1
ATOM 634 N N . TYR A 1 79 ? -6.659 5.363 10.568 1.00 7.87 79 TYR A N 1
ATOM 635 C CA . TYR A 1 79 ? -6.579 4.063 11.240 1.00 7.51 79 TYR A CA 1
ATOM 636 C C . TYR A 1 79 ? -5.135 3.728 11.595 1.00 10.55 79 TYR A C 1
ATOM 637 O O . TYR A 1 79 ? -4.869 3.286 12.717 1.00 10.36 79 TYR A O 1
ATOM 646 N N . GLU A 1 80 ? -4.195 3.970 10.652 1.00 8.70 80 GLU A N 1
ATOM 647 C CA . GLU A 1 80 ? -2.799 3.665 10.938 1.00 9.26 80 GLU A CA 1
ATOM 648 C C . GLU A 1 80 ? -2.270 4.433 12.143 1.00 12.12 80 GLU A C 1
ATOM 649 O O . GLU A 1 80 ? -1.592 3.857 13.001 1.00 13.32 80 GLU A O 1
ATOM 655 N N . SER A 1 81 ? -2.608 5.726 12.257 1.00 9.99 81 SER A N 1
ATOM 656 C CA A SER A 1 81 ? -2.142 6.515 13.393 0.57 9.86 81 SER A CA 1
ATOM 657 C CA B SER A 1 81 ? -2.156 6.532 13.374 0.43 9.35 81 SER A CA 1
ATOM 658 C C . SER A 1 81 ? -2.740 5.997 14.687 1.00 12.55 81 SER A C 1
ATOM 659 O O . SER A 1 81 ? -2.030 5.830 15.691 1.00 13.30 81 SER A O 1
ATOM 664 N N . TRP A 1 82 ? -4.032 5.692 14.669 1.00 8.60 82 TRP A N 1
ATOM 665 C CA . TRP A 1 82 ? -4.738 5.218 15.838 1.00 8.88 82 TRP A CA 1
ATOM 666 C C . TRP A 1 82 ? -4.230 3.852 16.336 1.00 11.74 82 TRP A C 1
ATOM 667 O O . TRP A 1 82 ? -3.997 3.694 17.536 1.00 11.01 82 TRP A O 1
ATOM 678 N N . VAL A 1 83 ? -4.043 2.895 15.416 1.00 10.11 83 VAL A N 1
ATOM 679 C CA . VAL A 1 83 ? -3.625 1.547 15.869 1.00 10.30 83 VAL A CA 1
ATOM 680 C C . VAL A 1 83 ? -2.178 1.518 16.348 1.00 15.27 83 VAL A C 1
ATOM 681 O O . VAL A 1 83 ? -1.798 0.580 17.074 1.00 15.48 83 VAL A O 1
ATOM 685 N N . GLN A 1 84 ? -1.388 2.514 15.956 1.00 13.28 84 GLN A N 1
ATOM 686 C CA . GLN A 1 84 ? 0.009 2.653 16.409 1.00 13.93 84 GLN A CA 1
ATOM 687 C C . GLN A 1 84 ? 0.122 3.444 17.722 1.00 20.07 84 GLN A C 1
ATOM 688 O O . GLN A 1 84 ? 1.248 3.661 18.203 1.00 21.14 84 GLN A O 1
ATOM 694 N N . GLY A 1 85 ? -1.019 3.832 18.306 1.00 15.56 85 GLY A N 1
ATOM 695 C CA . GLY A 1 85 ? -1.065 4.527 19.582 1.00 15.99 85 GLY A CA 1
ATOM 696 C C . GLY A 1 85 ? -0.695 5.988 19.510 1.00 19.06 85 GLY A C 1
ATOM 697 O O . GLY A 1 85 ? -0.388 6.588 20.544 1.00 20.17 85 GLY A O 1
ATOM 698 N N . GLU A 1 86 ? -0.762 6.596 18.307 1.00 14.82 86 GLU A N 1
ATOM 699 C CA . GLU A 1 86 ? -0.376 7.997 18.168 1.00 14.61 86 GLU A CA 1
ATOM 700 C C . GLU A 1 86 ? -1.495 8.896 18.617 1.00 19.26 86 GLU A C 1
ATOM 701 O O . GLU A 1 86 ? -2.668 8.558 18.459 1.00 18.38 86 GLU A O 1
ATOM 707 N N . ASP A 1 87 ? -1.130 10.040 19.192 1.00 17.98 87 ASP A N 1
ATOM 708 C CA . ASP A 1 87 ? -2.109 11.017 19.626 1.00 17.08 87 ASP A CA 1
ATOM 709 C C . ASP A 1 87 ? -2.849 11.558 18.408 1.00 17.46 87 ASP A C 1
ATOM 710 O O . ASP A 1 87 ? -2.244 11.809 17.365 1.00 17.62 87 ASP A O 1
ATOM 715 N N . LEU A 1 88 ? -4.162 11.671 18.531 1.00 11.92 88 LEU A N 1
ATOM 716 C CA . LEU A 1 88 ? -5.015 12.230 17.500 1.00 10.91 88 LEU A CA 1
ATOM 717 C C . LEU A 1 88 ? -5.544 13.525 18.024 1.00 14.91 88 LEU A C 1
ATOM 718 O O . LEU A 1 88 ? -5.514 13.738 19.233 1.00 16.20 88 LEU A O 1
ATOM 723 N N . ASP A 1 89 ? -6.051 14.367 17.159 1.00 15.32 89 ASP A N 1
ATOM 724 C CA . ASP A 1 89 ? -6.720 15.546 17.684 1.00 14.56 89 ASP A CA 1
ATOM 725 C C . ASP A 1 89 ? -8.148 15.539 17.188 1.00 16.39 89 ASP A C 1
ATOM 726 O O . ASP A 1 89 ? -8.546 14.664 16.388 1.00 14.36 89 ASP A O 1
ATOM 731 N N . ASP A 1 90 ? -8.934 16.505 17.651 1.00 12.85 90 ASP A N 1
ATOM 732 C CA . ASP A 1 90 ? -10.343 16.582 17.351 1.00 13.05 90 ASP A CA 1
ATOM 733 C C . ASP A 1 90 ? -10.628 16.768 15.865 1.00 13.84 90 ASP A C 1
ATOM 734 O O . ASP A 1 90 ? -11.768 16.540 15.461 1.00 14.68 90 ASP A O 1
ATOM 739 N N . GLY A 1 91 ? -9.619 17.151 15.064 1.00 11.39 91 GLY A N 1
ATOM 740 C CA . GLY A 1 91 ? -9.833 17.290 13.624 1.00 11.38 91 GLY A CA 1
ATOM 741 C C . GLY A 1 91 ? -9.890 15.939 12.925 1.00 12.36 91 GLY A C 1
ATOM 742 O O . GLY A 1 91 ? -10.430 15.846 11.818 1.00 11.84 91 GLY A O 1
ATOM 743 N N . LEU A 1 92 ? -9.330 14.894 13.566 1.00 10.20 92 LEU A N 1
ATOM 744 C CA . LEU A 1 92 ? -9.350 13.488 13.069 1.00 9.51 92 LEU A CA 1
ATOM 745 C C . LEU A 1 92 ? -8.836 13.373 11.621 1.00 11.81 92 LEU A C 1
ATOM 746 O O . LEU A 1 92 ? -9.269 12.515 10.851 1.00 10.56 92 LEU A O 1
ATOM 751 N N . LEU A 1 93 ? -7.860 14.227 11.291 1.00 10.56 93 LEU A N 1
ATOM 752 C CA . LEU A 1 93 ? -7.159 14.292 9.990 1.00 10.62 93 LEU A CA 1
ATOM 753 C C . LEU A 1 93 ? -8.076 14.628 8.828 1.00 12.12 93 LEU A C 1
ATOM 754 O O . LEU A 1 93 ? -7.641 14.526 7.678 1.00 11.94 93 LEU A O 1
ATOM 759 N N . VAL A 1 94 ? -9.307 15.060 9.099 1.00 9.27 94 VAL A N 1
ATOM 760 C CA . VAL A 1 94 ? -10.271 15.327 8.033 1.00 8.49 94 VAL A CA 1
ATOM 761 C C . VAL A 1 94 ? -9.766 16.431 7.081 1.00 13.15 94 VAL A C 1
ATOM 762 O O . VAL A 1 94 ? -9.754 16.234 5.851 1.00 13.08 94 VAL A O 1
ATOM 766 N N . ASP A 1 95 ? -9.331 17.580 7.638 1.00 12.21 95 ASP A N 1
ATOM 767 C CA . ASP A 1 95 ? -8.916 18.676 6.753 1.00 14.00 95 ASP A CA 1
ATOM 768 C C . ASP A 1 95 ? -7.708 18.344 5.902 1.00 19.44 95 ASP A C 1
ATOM 769 O O . ASP A 1 95 ? -7.554 18.946 4.842 1.00 23.77 95 ASP A O 1
ATOM 774 N N . LYS A 1 96 ? -6.887 17.369 6.315 1.00 13.93 96 LYS A N 1
ATOM 775 C CA . LYS A 1 96 ? -5.704 16.960 5.572 1.00 14.08 96 LYS A CA 1
ATOM 776 C C . LYS A 1 96 ? -6.035 15.970 4.460 1.00 16.27 96 LYS A C 1
ATOM 777 O O . LYS A 1 96 ? -5.163 15.676 3.641 1.00 19.36 96 LYS A O 1
ATOM 783 N N . HIS A 1 97 ? -7.259 15.408 4.463 1.00 10.09 97 HIS A N 1
ATOM 784 C CA . HIS A 1 97 ? -7.601 14.372 3.485 1.00 9.06 97 HIS A CA 1
ATOM 785 C C . HIS A 1 97 ? -8.898 14.668 2.751 1.00 10.97 97 HIS A C 1
ATOM 786 O O . HIS A 1 97 ? -9.548 13.761 2.229 1.00 9.96 97 HIS A O 1
ATOM 793 N N . LEU A 1 98 ? -9.259 15.938 2.634 1.00 8.92 98 LEU A N 1
ATOM 794 C CA . LEU A 1 98 ? -10.407 16.300 1.824 1.00 9.20 98 LEU A CA 1
ATOM 795 C C . LEU A 1 98 ? -10.074 15.955 0.385 1.00 11.13 98 LEU A C 1
ATOM 796 O O . LEU A 1 98 ? -8.916 16.109 -0.045 1.00 12.32 98 LEU A O 1
ATOM 801 N N . LEU A 1 99 ? -11.069 15.515 -0.373 1.00 9.20 99 LEU A N 1
ATOM 802 C CA . LEU A 1 99 ? -10.796 15.223 -1.778 1.00 8.24 99 LEU A CA 1
ATOM 803 C C . LEU A 1 99 ? -10.489 16.520 -2.526 1.00 10.41 99 LEU A C 1
ATOM 804 O O . LEU A 1 99 ? -11.195 17.519 -2.314 1.00 10.67 99 LEU A O 1
ATOM 809 N N . PRO A 1 100 ? -9.450 16.537 -3.396 1.00 9.01 100 PRO A N 1
ATOM 810 C CA . PRO A 1 100 ? -9.191 17.746 -4.203 1.00 8.80 100 PRO A CA 1
ATOM 811 C C . PRO A 1 100 ? -10.437 18.086 -5.005 1.00 9.74 100 PRO A C 1
ATOM 812 O O . PRO A 1 100 ? -11.087 17.181 -5.528 1.00 10.01 100 PRO A O 1
ATOM 816 N N . THR A 1 101 ? -10.779 19.372 -5.103 1.00 8.49 101 THR A N 1
ATOM 817 C CA . THR A 1 101 ? -12.035 19.763 -5.733 1.00 8.13 101 THR A CA 1
ATOM 818 C C . THR A 1 101 ? -12.190 19.201 -7.120 1.00 11.12 101 THR A C 1
ATOM 819 O O . THR A 1 101 ? -13.275 18.706 -7.470 1.00 13.07 101 THR A O 1
ATOM 823 N N . LEU A 1 102 ? -11.102 19.266 -7.929 1.00 9.09 102 LEU A N 1
ATOM 824 C CA . LEU A 1 102 ? -11.154 18.836 -9.324 1.00 8.77 102 LEU A CA 1
ATOM 825 C C . LEU A 1 102 ? -10.571 17.436 -9.564 1.00 11.37 102 LEU A C 1
ATOM 826 O O . LEU A 1 102 ? -10.146 17.100 -10.676 1.00 11.01 102 LEU A O 1
ATOM 831 N N . PHE A 1 103 ? -10.640 16.568 -8.529 1.00 10.64 103 PHE A N 1
ATOM 832 C CA . PHE A 1 103 ? -10.198 15.193 -8.653 1.00 10.26 103 PHE A CA 1
ATOM 833 C C . PHE A 1 103 ? -10.929 14.543 -9.831 1.00 11.85 103 PHE A C 1
ATOM 834 O O . PHE A 1 103 ? -12.168 14.648 -9.944 1.00 12.14 103 PHE A O 1
ATOM 842 N N . LYS A 1 104 ? -10.148 13.906 -10.710 1.00 10.00 104 LYS A N 1
ATOM 843 C CA . LYS A 1 104 ? -10.613 13.187 -11.902 1.00 10.94 104 LYS A CA 1
ATOM 844 C C . LYS A 1 104 ? -11.120 14.112 -13.013 1.00 12.70 104 LYS A C 1
ATOM 845 O O . LYS A 1 104 ? -11.548 13.599 -14.062 1.00 13.08 104 LYS A O 1
ATOM 851 N N . CYS A 1 105 ? -11.038 15.437 -12.828 1.00 9.66 105 CYS A N 1
ATOM 852 C CA . CYS A 1 105 ? -11.397 16.332 -13.936 1.00 8.77 105 CYS A CA 1
ATOM 853 C C . CYS A 1 105 ? -10.222 16.404 -14.886 1.00 11.13 105 C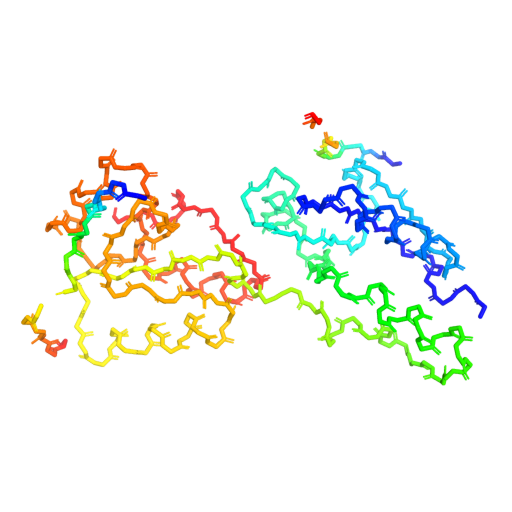YS A C 1
ATOM 854 O O . CYS A 1 105 ? -9.070 16.448 -14.449 1.00 11.32 105 CYS A O 1
ATOM 857 N N . ARG A 1 106 ? -10.531 16.503 -16.186 1.00 8.77 106 ARG A N 1
ATOM 858 C CA . ARG A 1 106 ? -9.542 16.663 -17.262 1.00 8.16 106 ARG A CA 1
ATOM 859 C C . ARG A 1 106 ? -10.078 17.831 -18.037 1.00 9.31 106 ARG A C 1
ATOM 860 O O . ARG A 1 106 ? -11.115 17.703 -18.693 1.00 8.43 106 ARG A O 1
ATOM 868 N N . VAL A 1 107 ? -9.491 18.997 -17.808 1.00 7.20 107 VAL A N 1
ATOM 869 C CA . VAL A 1 107 ? -10.027 20.254 -18.288 1.00 6.70 107 VAL A CA 1
ATOM 870 C C . VAL A 1 107 ? -9.228 20.801 -19.459 1.00 9.91 107 VAL A C 1
ATOM 871 O O . VAL A 1 107 ? -7.997 20.920 -19.380 1.00 9.45 107 VAL A O 1
ATOM 875 N N . CYS A 1 108 ? -9.955 21.190 -20.507 1.00 7.45 108 CYS A N 1
ATOM 876 C CA . CYS A 1 108 ? -9.398 21.787 -21.722 1.00 7.10 108 CYS A CA 1
ATOM 877 C C . CYS A 1 108 ? -10.023 23.159 -21.849 1.00 8.65 108 CYS A C 1
ATOM 878 O O . CYS A 1 108 ? -11.121 23.380 -21.316 1.00 7.59 108 CYS A O 1
ATOM 881 N N . LEU A 1 109 ? -9.332 24.089 -22.527 1.00 8.13 109 LEU A N 1
ATOM 882 C CA . LEU A 1 109 ? -9.824 25.457 -22.746 1.00 8.51 109 LEU A CA 1
ATOM 883 C C . LEU A 1 109 ? -9.954 25.793 -24.228 1.00 9.65 109 LEU A C 1
ATOM 884 O O . LEU A 1 109 ? -9.188 25.260 -25.029 1.00 9.60 109 LEU A O 1
ATOM 889 N N . THR A 1 110 ? -10.866 26.696 -24.587 1.00 7.89 110 THR A N 1
ATOM 890 C CA . THR A 1 110 ? -10.901 27.199 -25.960 1.00 8.51 110 THR A CA 1
ATOM 891 C C . THR A 1 110 ? -11.353 28.637 -25.980 1.00 12.56 110 THR A C 1
ATOM 892 O O . THR A 1 110 ? -12.220 29.028 -25.195 1.00 10.41 110 THR A O 1
ATOM 896 N N . ASN A 1 111 ? -10.737 29.447 -26.868 1.00 12.03 111 ASN A N 1
ATOM 897 C CA . ASN A 1 111 ? -11.193 30.830 -27.104 1.00 11.99 111 ASN A CA 1
ATOM 898 C C . ASN A 1 111 ? -11.126 31.711 -25.864 1.00 14.06 111 ASN A C 1
ATOM 899 O O . ASN A 1 111 ? -12.083 32.451 -25.564 1.00 14.91 111 ASN A O 1
ATOM 904 N N . ILE A 1 112 ? -10.027 31.603 -25.133 1.00 12.30 112 ILE A N 1
ATOM 905 C CA . ILE A 1 112 ? -9.785 32.425 -23.951 1.00 11.86 112 ILE A CA 1
ATOM 906 C C . ILE A 1 112 ? -8.426 33.068 -24.153 1.00 15.43 112 ILE A C 1
ATOM 907 O O . ILE A 1 112 ? -7.457 32.380 -24.477 1.00 16.78 112 ILE A O 1
ATOM 912 N N . GLY A 1 113 ? -8.374 34.379 -23.951 1.00 15.30 113 GLY A N 1
ATOM 913 C CA . GLY A 1 113 ? -7.137 35.125 -24.092 1.00 15.87 113 GLY A CA 1
ATOM 914 C C . GLY A 1 113 ? -6.273 35.121 -22.854 1.00 16.79 113 GLY A C 1
ATOM 915 O O . GLY A 1 113 ? -6.684 34.662 -21.788 1.00 16.02 113 GLY A O 1
ATOM 916 N N . GLN A 1 114 ? -5.075 35.685 -22.989 1.00 15.07 114 GLN A N 1
ATOM 917 C CA . GLN A 1 114 ? -4.125 35.827 -21.903 1.00 14.41 114 GLN A CA 1
ATOM 918 C C . GLN A 1 114 ? -4.323 37.163 -21.207 1.00 18.83 114 GLN A C 1
ATOM 919 O O . GLN A 1 114 ? -4.766 38.109 -21.867 1.00 19.54 114 GLN A O 1
ATOM 925 N N . PRO A 1 115 ? -4.017 37.256 -19.896 1.00 17.17 115 PRO A N 1
ATOM 926 C CA . PRO A 1 115 ? -3.444 36.217 -19.025 1.00 16.36 115 PRO A CA 1
ATOM 927 C C . PRO A 1 115 ? -4.482 35.254 -18.394 1.00 16.38 115 PRO A C 1
ATOM 928 O O . PRO A 1 115 ? -4.065 34.356 -17.673 1.00 16.92 115 PRO A O 1
ATOM 932 N N . GLU A 1 116 ? -5.725 35.451 -18.736 1.00 14.40 116 GLU A N 1
ATOM 933 C CA A GLU A 1 116 ? -6.834 34.604 -18.073 0.55 14.01 116 GLU A CA 1
ATOM 934 C CA B GLU A 1 116 ? -6.890 34.617 -18.144 0.45 14.15 116 GLU A CA 1
ATOM 935 C C . GLU A 1 116 ? -6.818 32.999 -18.435 1.00 16.73 116 GLU A C 1
ATOM 936 O O . GLU A 1 116 ? -6.726 32.258 -17.563 1.00 15.60 116 GLU A O 1
ATOM 947 N N . ARG A 1 117 ? -6.282 32.796 -19.649 1.00 13.08 117 ARG A N 1
ATOM 948 C CA . ARG A 1 117 ? -6.090 31.423 -20.074 1.00 11.50 117 ARG A CA 1
ATOM 949 C C . ARG A 1 117 ? -5.088 30.670 -19.194 1.00 14.71 117 ARG A C 1
ATOM 950 O O . ARG A 1 117 ? -5.381 29.574 -18.720 1.00 14.67 117 ARG A O 1
ATOM 958 N N . SER A 1 118 ? -3.892 31.252 -18.959 1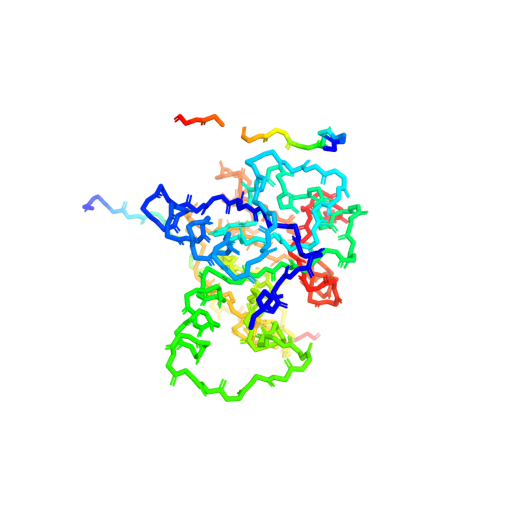.00 11.20 118 SER A N 1
ATOM 959 C CA A SER A 1 118 ? -2.902 30.561 -18.146 0.56 10.62 118 SER A CA 1
ATOM 960 C CA B SER A 1 118 ? -2.880 30.607 -18.136 0.44 10.85 118 SER A CA 1
ATOM 961 C C . SER A 1 118 ? -3.264 30.571 -16.652 1.00 14.49 118 SER A C 1
ATOM 962 O O . SER A 1 118 ? -2.853 29.652 -15.926 1.00 15.22 118 SER A O 1
ATOM 967 N N . ARG A 1 119 ? -4.034 31.584 -16.191 1.00 12.30 119 ARG A N 1
ATOM 968 C CA A ARG A 1 119 ? -4.503 31.630 -14.807 0.56 12.51 119 ARG A CA 1
ATOM 969 C CA B ARG A 1 119 ? -4.486 31.596 -14.800 0.44 12.33 119 ARG A CA 1
ATOM 970 C C . ARG A 1 119 ? -5.474 30.446 -14.581 1.00 14.17 119 ARG A C 1
ATOM 971 O O . ARG A 1 119 ? -5.396 29.759 -13.557 1.00 13.54 119 ARG A O 1
ATOM 986 N N . ILE A 1 120 ? -6.363 30.188 -15.565 1.00 10.87 120 ILE A N 1
ATOM 987 C CA . ILE A 1 120 ? -7.301 29.051 -15.462 1.00 9.78 120 ILE A CA 1
ATOM 988 C C . ILE A 1 120 ? -6.499 27.747 -15.342 1.00 10.20 120 ILE A C 1
ATOM 989 O O . ILE A 1 120 ? -6.771 26.899 -14.480 1.00 10.56 120 ILE A O 1
ATOM 994 N N . GLU A 1 121 ? -5.501 27.571 -16.242 1.00 9.58 121 GLU A N 1
ATOM 995 C CA . GLU A 1 121 ? -4.651 26.389 -16.199 1.00 9.16 121 GLU A CA 1
ATOM 996 C C . GLU A 1 121 ? -4.020 26.199 -14.810 1.00 12.02 121 GLU A C 1
ATOM 997 O O . GLU A 1 121 ? -4.064 25.096 -14.264 1.00 11.98 121 GLU A O 1
ATOM 1003 N N . ASN A 1 122 ? -3.494 27.289 -14.226 1.00 11.30 122 ASN A N 1
ATOM 1004 C CA . ASN A 1 122 ? -2.905 27.197 -12.899 1.00 11.99 122 ASN A CA 1
ATOM 1005 C C . ASN A 1 122 ? -3.933 26.767 -11.840 1.00 12.06 122 ASN A C 1
ATOM 1006 O O . ASN A 1 122 ? -3.623 25.933 -10.987 1.00 12.77 122 ASN A O 1
ATOM 1011 N N . TYR A 1 123 ? -5.153 27.338 -11.885 1.00 9.86 123 TYR A N 1
ATOM 1012 C CA . TYR A 1 123 ? -6.163 26.954 -10.883 1.00 10.86 123 TYR A CA 1
ATOM 1013 C C . TYR A 1 123 ? -6.611 25.505 -11.019 1.00 12.69 123 TYR A C 1
ATOM 1014 O O . TYR A 1 123 ? -6.884 24.849 -10.004 1.00 12.10 123 TYR A O 1
ATOM 1023 N N . VAL A 1 124 ? -6.712 24.984 -12.264 1.00 9.34 124 VAL A N 1
ATOM 1024 C CA . VAL A 1 124 ? -7.075 23.589 -12.457 1.00 9.21 124 VAL A CA 1
ATOM 1025 C C . VAL A 1 124 ? -6.051 22.699 -11.781 1.00 13.43 124 VAL A C 1
ATOM 1026 O O . VAL A 1 124 ? -6.417 21.767 -11.080 1.00 13.75 124 VAL A O 1
ATOM 1030 N N . LEU A 1 125 ? -4.747 23.011 -11.977 1.00 11.92 125 LEU A N 1
ATOM 1031 C CA . LEU A 1 125 ? -3.690 22.183 -11.398 1.00 12.96 125 LEU A CA 1
ATOM 1032 C C . LEU A 1 125 ? -3.647 22.320 -9.873 1.00 13.67 125 LEU A C 1
ATOM 1033 O O . LEU A 1 125 ? -3.507 21.308 -9.182 1.00 14.12 125 LEU A O 1
ATOM 1038 N N . LYS A 1 126 ? -3.830 23.560 -9.363 1.00 12.24 126 LYS A N 1
ATOM 1039 C CA . LYS A 1 126 ? -3.826 23.820 -7.908 1.00 12.61 126 LYS A CA 1
ATOM 1040 C C . LYS A 1 126 ? -4.937 23.033 -7.205 1.00 17.31 126 LYS A C 1
ATOM 1041 O O . LYS A 1 126 ? -4.764 22.594 -6.072 1.00 17.15 126 LYS A O 1
ATOM 1047 N N . HIS A 1 127 ? -6.061 22.785 -7.906 1.00 12.38 127 HIS A N 1
ATOM 1048 C CA . HIS A 1 127 ? -7.187 22.090 -7.290 1.00 12.25 127 HIS A CA 1
ATOM 1049 C C . HIS A 1 127 ? -7.307 20.624 -7.708 1.00 15.32 127 HIS A C 1
ATOM 1050 O O . HIS A 1 127 ? -8.373 20.001 -7.544 1.00 14.32 127 HIS A O 1
ATOM 1057 N N . GLY A 1 128 ? -6.185 20.036 -8.107 1.00 12.17 128 GLY A N 1
ATOM 1058 C CA . GLY A 1 128 ? -6.093 18.608 -8.337 1.00 12.08 128 GLY A CA 1
ATOM 1059 C C . GLY A 1 128 ? -6.595 18.058 -9.650 1.00 13.73 128 GLY A C 1
ATOM 1060 O O . GLY A 1 128 ? -6.668 16.839 -9.798 1.00 14.21 128 GLY A O 1
ATOM 1061 N N . GLY A 1 129 ? -6.926 18.941 -10.604 1.00 11.71 129 GLY A N 1
ATOM 1062 C CA . GLY A 1 129 ? -7.368 18.454 -11.900 1.00 11.57 129 GLY A CA 1
ATOM 1063 C C . GLY A 1 129 ? -6.192 18.197 -12.825 1.00 13.38 129 GLY A C 1
ATOM 1064 O O . GLY A 1 129 ? -5.050 18.550 -12.499 1.00 14.01 129 GLY A O 1
ATOM 1065 N N . THR A 1 130 ? -6.480 17.596 -13.984 1.00 10.55 130 THR A N 1
ATOM 1066 C CA . THR A 1 130 ? -5.508 17.406 -15.053 1.00 9.82 130 THR A CA 1
ATOM 1067 C C . THR A 1 130 ? -5.811 18.478 -16.059 1.00 11.98 130 THR A C 1
ATOM 1068 O O . THR A 1 130 ? -6.987 18.663 -16.409 1.00 11.83 130 THR A O 1
ATOM 1072 N N . PHE A 1 131 ? -4.780 19.174 -16.528 1.00 10.10 131 PHE A N 1
ATOM 1073 C CA . PHE A 1 131 ? -4.935 20.175 -17.556 1.00 9.89 131 PHE A CA 1
ATOM 1074 C C . PHE A 1 131 ? -4.596 19.559 -18.919 1.00 13.50 131 PHE A C 1
ATOM 1075 O O . PHE A 1 131 ? -3.540 18.914 -19.071 1.00 15.99 131 PHE A O 1
ATOM 1083 N N . CYS A 1 132 ? -5.466 19.812 -19.914 1.00 10.82 132 CYS A N 1
ATOM 1084 C CA . CYS A 1 132 ? -5.351 19.257 -21.267 1.00 11.90 132 CYS A CA 1
ATOM 1085 C C . CYS A 1 132 ? -5.199 20.348 -22.313 1.00 12.64 132 CYS A C 1
ATOM 1086 O O . CYS A 1 132 ? -6.190 20.970 -22.701 1.00 12.29 132 CYS A O 1
ATOM 1089 N N . PRO A 1 133 ? -3.981 20.557 -22.851 1.00 11.32 133 PRO A N 1
ATOM 1090 C CA . PRO A 1 133 ? -3.815 21.573 -23.901 1.00 11.89 133 PRO A CA 1
ATOM 1091 C C . PRO A 1 133 ? -4.610 21.214 -25.172 1.00 11.92 133 PRO A C 1
ATOM 1092 O O . PRO A 1 133 ? -5.185 22.087 -25.815 1.00 11.32 133 PRO A O 1
ATOM 1096 N N . ASP A 1 134 ? -4.636 19.906 -25.515 1.00 11.27 134 ASP A N 1
ATOM 1097 C CA . ASP A 1 134 ? -5.375 19.403 -26.682 1.00 10.30 134 ASP A CA 1
ATOM 1098 C C . ASP A 1 134 ? -6.683 18.788 -26.243 1.00 9.93 134 ASP A C 1
ATOM 1099 O O . ASP A 1 134 ? -6.741 18.214 -25.141 1.00 11.82 134 ASP A O 1
ATOM 1104 N N . LEU A 1 135 ? -7.710 18.866 -27.092 1.00 7.94 135 LEU A N 1
ATOM 1105 C CA . LEU A 1 135 ? -8.975 18.213 -26.770 1.00 7.44 135 LEU A CA 1
ATOM 1106 C C . LEU A 1 135 ? -8.921 16.776 -27.259 1.00 11.27 135 LEU A C 1
ATOM 1107 O O . LEU A 1 135 ? -8.614 16.538 -28.434 1.00 11.28 135 LEU A O 1
ATOM 1112 N N . THR A 1 136 ? -9.193 15.846 -26.359 1.00 9.26 136 THR A N 1
ATOM 1113 C CA . THR A 1 136 ? -9.287 14.413 -26.653 1.00 8.56 136 THR A CA 1
ATOM 1114 C C . THR A 1 136 ? -10.581 13.905 -26.066 1.00 11.91 136 THR A C 1
ATOM 1115 O O . THR A 1 136 ? -11.239 14.588 -25.263 1.00 10.22 136 THR A O 1
ATOM 1119 N N . ARG A 1 137 ? -10.967 12.676 -26.464 1.00 11.51 137 ARG A N 1
ATOM 1120 C CA . ARG A 1 137 ? -12.261 12.129 -26.063 1.00 11.78 137 ARG A CA 1
ATOM 1121 C C . ARG A 1 137 ? -12.372 11.899 -24.545 1.00 13.46 137 ARG A C 1
ATOM 1122 O O . ARG A 1 137 ? -13.490 11.760 -24.072 1.00 16.35 137 ARG A O 1
ATOM 1130 N N . ASP A 1 138 ? -11.266 11.889 -23.810 1.00 12.62 138 ASP A N 1
ATOM 1131 C CA . ASP A 1 138 ? -11.318 11.661 -22.366 1.00 12.90 138 ASP A CA 1
ATOM 1132 C C . ASP A 1 138 ? -11.348 12.974 -21.570 1.00 14.38 138 ASP A C 1
ATOM 1133 O O . ASP A 1 138 ? -11.371 12.937 -20.330 1.00 13.87 138 ASP A O 1
ATOM 1138 N N . VAL A 1 139 ? -11.435 14.145 -22.262 1.00 9.43 139 VAL A N 1
ATOM 1139 C CA . VAL A 1 139 ? -11.594 15.396 -21.521 1.00 7.76 139 VAL A CA 1
ATOM 1140 C C . VAL A 1 139 ? -12.972 15.392 -20.874 1.00 9.88 139 VAL A C 1
ATOM 1141 O O . VAL A 1 139 ? -13.966 14.926 -21.477 1.00 9.66 139 VAL A O 1
ATOM 1145 N N . THR A 1 140 ? -13.058 15.918 -19.637 1.00 7.65 140 THR A N 1
ATOM 1146 C CA . THR A 1 140 ? -14.326 15.925 -18.925 1.00 6.97 140 THR A CA 1
ATOM 1147 C C . THR A 1 140 ? -15.045 17.262 -19.063 1.00 8.91 140 THR A C 1
ATOM 1148 O O . THR A 1 140 ? -16.283 17.323 -18.981 1.00 9.22 140 THR A O 1
ATOM 1152 N N . HIS A 1 141 ? -14.258 18.358 -19.184 1.00 6.68 141 HIS A N 1
ATOM 1153 C CA . HIS A 1 141 ? -14.828 19.694 -19.285 1.00 6.55 141 HIS A CA 1
ATOM 1154 C C . HIS A 1 141 ? -14.044 20.529 -20.231 1.00 7.97 141 HIS A C 1
ATOM 1155 O O . HIS A 1 141 ? -12.833 20.625 -20.078 1.00 7.74 141 HIS A O 1
ATOM 1162 N N . LEU A 1 142 ? -14.737 21.155 -21.179 1.00 6.60 142 LEU A N 1
ATOM 1163 C CA . LEU A 1 142 ? -14.124 22.155 -22.030 1.00 6.49 142 LEU A CA 1
ATOM 1164 C C . LEU A 1 142 ? -14.630 23.520 -21.568 1.00 8.43 142 LEU A C 1
ATOM 1165 O O . LEU A 1 142 ? -15.829 23.750 -21.648 1.00 7.71 142 LEU A O 1
ATOM 1170 N N . ILE A 1 143 ? -13.742 24.386 -21.070 1.00 7.02 143 ILE A N 1
ATOM 1171 C CA . ILE A 1 143 ? -14.148 25.739 -20.684 1.00 6.10 143 ILE A CA 1
ATOM 1172 C C . ILE A 1 143 ? -13.991 26.595 -21.919 1.00 8.99 143 ILE A C 1
ATOM 1173 O O . ILE A 1 143 ? -12.871 26.703 -22.455 1.00 7.60 143 ILE A O 1
ATOM 1178 N N . ALA A 1 144 ? -15.087 27.200 -22.375 1.00 8.66 144 ALA A N 1
ATOM 1179 C CA . ALA A 1 144 ? -15.078 27.936 -23.628 1.00 9.04 144 ALA A CA 1
ATOM 1180 C C . ALA A 1 144 ? -15.374 29.404 -23.426 1.00 13.45 144 ALA A C 1
ATOM 1181 O O . ALA A 1 144 ? -16.255 29.736 -22.638 1.00 13.46 144 ALA A O 1
ATOM 1183 N N . GLY A 1 145 ? -14.609 30.261 -24.102 1.00 12.42 145 GLY A N 1
ATOM 1184 C CA . GLY A 1 145 ? -14.870 31.701 -24.056 1.00 13.47 145 GLY A CA 1
ATOM 1185 C C . GLY A 1 145 ? -16.013 32.073 -24.984 1.00 20.22 145 GLY A C 1
ATOM 1186 O O . GLY A 1 145 ? -16.745 33.028 -24.711 1.00 22.30 145 GLY A O 1
ATOM 1187 N N . THR A 1 146 ? -16.160 31.323 -26.096 1.00 16.76 146 THR A N 1
ATOM 1188 C CA A THR A 1 146 ? -17.195 31.506 -27.122 0.48 16.64 146 THR A CA 1
ATOM 1189 C CA B THR A 1 146 ? -17.228 31.497 -27.093 0.52 16.41 146 THR A CA 1
ATOM 1190 C C . THR A 1 146 ? -17.642 30.137 -27.619 1.00 18.90 146 THR A C 1
ATOM 1191 O O . THR A 1 146 ? -16.834 29.212 -27.600 1.00 16.72 146 THR A O 1
ATOM 1198 N N . SER A 1 147 ? -18.899 30.012 -28.082 1.00 16.74 147 SER A N 1
ATOM 1199 C CA . SER A 1 147 ? -19.460 28.767 -28.607 1.00 17.49 147 SER A CA 1
ATOM 1200 C C . SER A 1 147 ? -19.154 28.599 -30.106 1.00 21.14 147 SER A C 1
ATOM 1201 O O . SER A 1 147 ? -20.069 28.548 -30.934 1.00 22.50 147 SER A O 1
ATOM 1204 N N . SER A 1 148 ? -17.865 28.490 -30.452 1.00 16.91 148 SER A N 1
ATOM 1205 C CA . SER A 1 148 ? -17.423 28.285 -31.836 1.00 17.02 148 SER A CA 1
ATOM 1206 C C . SER A 1 148 ? -16.008 27.728 -31.880 1.00 16.91 148 SER A C 1
ATOM 1207 O O . SER A 1 148 ? -15.283 27.785 -30.878 1.00 13.81 148 SER A O 1
ATOM 1210 N N . GLY A 1 149 ? -15.603 27.230 -33.048 1.00 14.88 149 GLY A N 1
ATOM 1211 C CA . GLY A 1 149 ? -14.249 26.737 -33.197 1.00 14.05 149 GLY A CA 1
ATOM 1212 C C . GLY A 1 149 ? -14.182 25.226 -33.186 1.00 14.00 149 GLY A C 1
ATOM 1213 O O . GLY A 1 149 ? -15.158 24.527 -32.882 1.00 13.60 149 GLY A O 1
ATOM 1214 N N . ARG A 1 150 ? -12.987 24.730 -33.499 1.00 12.72 150 ARG A N 1
ATOM 1215 C CA . ARG A 1 150 ? -12.735 23.307 -33.681 1.00 11.81 150 ARG A CA 1
ATOM 1216 C C . ARG A 1 150 ? -12.895 22.512 -32.385 1.00 12.21 150 ARG A C 1
ATOM 1217 O O . ARG A 1 150 ? -13.461 21.416 -32.409 1.00 11.97 150 ARG A O 1
ATOM 1225 N N . LYS A 1 151 ? -12.370 23.036 -31.266 1.00 9.65 151 LYS A N 1
ATOM 1226 C CA . LYS A 1 151 ? -12.536 22.290 -30.008 1.00 8.25 151 LYS A CA 1
ATOM 1227 C C . LYS A 1 151 ? -14.005 22.265 -29.630 1.00 9.16 151 LYS A C 1
ATOM 1228 O O . LYS A 1 151 ? -14.520 21.233 -29.202 1.00 10.11 151 LYS A O 1
ATOM 1234 N N . TYR A 1 152 ? -14.700 23.413 -29.758 1.00 8.68 152 TYR A N 1
ATOM 1235 C CA . TYR A 1 152 ? -16.102 23.427 -29.419 1.00 9.01 152 TYR A CA 1
ATOM 1236 C C . TYR A 1 152 ? -16.903 22.431 -30.245 1.00 12.42 152 TYR A C 1
ATOM 1237 O O . TYR A 1 152 ? -17.691 21.689 -29.673 1.00 12.34 152 TYR A O 1
ATOM 1246 N N . GLU A 1 153 ? -16.670 22.391 -31.582 1.00 11.28 153 GLU A N 1
ATOM 1247 C CA . GLU A 1 153 ? -17.443 21.475 -32.420 1.00 12.41 153 GLU A CA 1
ATOM 1248 C C . GLU A 1 153 ? -17.152 20.016 -32.060 1.00 13.62 153 GLU A C 1
ATOM 1249 O O . GLU A 1 153 ? -18.072 19.191 -32.020 1.00 14.08 153 GLU A O 1
ATOM 1255 N N . TYR A 1 154 ? -15.873 19.691 -31.765 1.00 10.48 154 TYR A N 1
ATOM 1256 C CA . TYR A 1 154 ? -15.578 18.312 -31.426 1.00 9.43 154 TYR A CA 1
ATOM 1257 C C . TYR A 1 154 ? -16.107 17.932 -30.048 1.00 11.43 154 TYR A C 1
ATOM 1258 O O . TYR A 1 154 ? -16.497 16.786 -29.828 1.00 12.60 154 TYR A O 1
ATOM 1267 N N . ALA A 1 155 ? -16.145 18.897 -29.097 1.00 8.45 155 ALA A N 1
ATOM 1268 C CA . ALA A 1 155 ? -16.721 18.560 -27.792 1.00 9.27 155 ALA A CA 1
ATOM 1269 C C . ALA A 1 155 ? -18.203 18.233 -27.952 1.00 13.57 155 ALA A C 1
ATOM 1270 O O . ALA A 1 155 ? -18.706 17.342 -27.272 1.00 12.80 155 ALA A O 1
ATOM 1272 N N . LEU A 1 156 ? -18.908 18.956 -28.840 1.00 14.47 156 LEU A N 1
ATOM 1273 C CA . LEU A 1 156 ? -20.328 18.633 -29.040 1.00 16.09 156 LEU A CA 1
ATOM 1274 C C . LEU A 1 156 ? -20.474 17.216 -29.611 1.00 19.12 156 LEU A C 1
ATOM 1275 O O . LEU A 1 156 ? -21.274 16.434 -29.110 1.00 19.34 156 LEU A O 1
ATOM 1280 N N . LYS A 1 157 ? -19.614 16.854 -30.584 1.00 17.07 157 LYS A N 1
ATOM 1281 C CA . LYS A 1 157 ? -19.636 15.523 -31.188 1.00 16.93 157 LYS A CA 1
ATOM 1282 C C . LYS A 1 157 ? -19.321 14.391 -30.171 1.00 21.17 157 LYS A C 1
ATOM 1283 O O . LYS A 1 157 ? -19.967 13.327 -30.192 1.00 22.19 157 LYS A O 1
ATOM 1289 N N . TRP A 1 158 ? -18.337 14.603 -29.292 1.00 15.52 158 TRP A N 1
ATOM 1290 C CA . TRP A 1 158 ? -17.908 13.612 -28.302 1.00 15.18 158 TRP A CA 1
ATOM 1291 C C . TRP A 1 158 ? -18.751 13.658 -27.014 1.00 15.57 158 TRP A C 1
ATOM 1292 O O . TRP A 1 158 ? -18.436 12.941 -26.050 1.00 16.94 158 TRP A O 1
ATOM 1303 N N . LYS A 1 159 ? -19.770 14.553 -26.978 1.00 12.61 159 LYS A N 1
ATOM 1304 C CA . LYS A 1 159 ? -20.665 14.739 -25.822 1.00 13.16 159 LYS A CA 1
ATOM 1305 C C . LYS A 1 159 ? -19.876 15.135 -24.564 1.00 14.33 159 LYS A C 1
ATOM 1306 O O . LYS A 1 159 ? -20.150 14.668 -23.451 1.00 15.50 159 LYS A O 1
ATOM 1312 N N . ILE A 1 160 ? -18.852 15.999 -24.772 1.00 11.02 160 ILE A N 1
ATOM 1313 C CA . ILE A 1 160 ? -18.046 16.524 -23.673 1.00 10.01 160 ILE A CA 1
ATOM 1314 C C . ILE A 1 160 ? -18.711 17.797 -23.159 1.00 11.61 160 ILE A C 1
ATOM 1315 O O . ILE A 1 160 ? -19.140 18.623 -23.956 1.00 12.74 160 ILE A O 1
ATOM 1320 N N . ASN A 1 161 ? -18.778 17.950 -21.822 1.00 10.53 161 ASN A N 1
ATOM 1321 C CA . ASN A 1 161 ? -19.340 19.154 -21.207 1.00 10.17 161 ASN A CA 1
ATOM 1322 C C . ASN A 1 161 ? -18.642 20.403 -21.711 1.00 11.75 161 ASN A C 1
ATOM 1323 O O . ASN A 1 161 ? -17.398 20.447 -21.685 1.00 10.96 161 ASN A O 1
ATOM 1328 N N . VAL A 1 162 ? -19.424 21.410 -22.138 1.00 9.24 162 VAL A N 1
ATOM 1329 C CA . VAL A 1 162 ? -18.900 22.704 -22.547 1.00 9.09 162 VAL A CA 1
ATOM 1330 C C . VAL A 1 162 ? -19.468 23.686 -21.568 1.00 10.45 162 VAL A C 1
ATOM 1331 O O . VAL A 1 162 ? -20.690 23.812 -21.468 1.00 11.03 162 VAL A O 1
ATOM 1335 N N . VAL A 1 163 ? -18.591 24.327 -20.792 1.00 6.97 163 VAL A N 1
ATOM 1336 C CA . VAL A 1 163 ? -19.044 25.251 -19.757 1.00 7.00 163 VAL A CA 1
ATOM 1337 C C . VAL A 1 163 ? -18.326 26.583 -19.856 1.00 9.86 163 VAL A C 1
ATOM 1338 O O . VAL A 1 163 ? -17.238 26.683 -20.441 1.00 8.87 163 VAL A O 1
ATOM 1342 N N . CYS A 1 164 ? -18.929 27.615 -19.269 1.00 9.27 164 CYS A N 1
ATOM 1343 C CA . CYS A 1 164 ? -18.208 28.873 -19.119 1.00 10.02 164 CYS A CA 1
ATOM 1344 C C . CYS A 1 164 ? -17.321 28.789 -17.864 1.00 10.09 164 CYS A C 1
ATOM 1345 O O . CYS A 1 164 ? -17.474 27.869 -17.037 1.00 8.94 164 CYS A O 1
ATOM 1348 N N . VAL A 1 165 ? -16.379 29.729 -17.743 1.00 8.30 165 VAL A N 1
ATOM 1349 C CA . VAL A 1 165 ? -15.395 29.657 -16.678 1.00 7.46 165 VAL A CA 1
ATOM 1350 C C . VAL A 1 165 ? -16.036 29.750 -15.267 1.00 8.25 165 VAL A C 1
ATOM 1351 O O . VAL A 1 165 ? -15.435 29.319 -14.291 1.00 7.99 165 VAL A O 1
ATOM 1355 N N . GLU A 1 166 ? -17.253 30.306 -15.167 1.00 7.74 166 GLU A N 1
ATOM 1356 C CA . GLU A 1 166 ? -17.938 30.392 -13.882 1.00 7.36 166 GLU A CA 1
ATOM 1357 C C . GLU A 1 166 ? -18.126 29.005 -13.262 1.00 8.56 166 GLU A C 1
ATOM 1358 O O . GLU A 1 166 ? -18.151 28.874 -12.045 1.00 9.25 166 GLU A O 1
ATOM 1364 N N . TRP A 1 167 ? -18.167 27.950 -14.096 1.00 5.97 167 TRP A N 1
ATOM 1365 C CA . TRP A 1 167 ? -18.213 26.591 -13.551 1.00 6.00 167 TRP A CA 1
ATOM 1366 C C . TRP A 1 167 ? -17.012 26.330 -12.649 1.00 7.15 167 TRP A C 1
ATOM 1367 O O . TRP A 1 167 ? -17.132 25.731 -11.580 1.00 6.92 167 TRP A O 1
ATOM 1378 N N . LEU A 1 168 ? -15.832 26.739 -13.135 1.00 6.59 168 LEU A N 1
ATOM 1379 C CA . LEU A 1 168 ? -14.625 26.529 -12.374 1.00 6.82 168 LEU A CA 1
ATOM 1380 C C . LEU A 1 168 ? -14.615 27.339 -11.089 1.00 8.88 168 LEU A C 1
ATOM 1381 O O . LEU A 1 168 ? -14.291 26.797 -10.025 1.00 8.66 168 LEU A O 1
ATOM 1386 N N . TRP A 1 169 ? -14.975 28.603 -11.182 1.00 7.32 169 TRP A N 1
ATOM 1387 C CA . TRP A 1 169 ? -14.935 29.424 -9.999 1.00 7.36 169 TRP A CA 1
ATOM 1388 C C . TRP A 1 169 ? -15.923 28.965 -8.948 1.00 9.35 169 TRP A C 1
ATOM 1389 O O . TRP A 1 169 ? -15.579 28.906 -7.823 1.00 10.14 169 TRP A O 1
ATOM 1400 N N . GLN A 1 170 ? -17.136 28.653 -9.377 1.00 7.02 170 GLN A N 1
ATOM 1401 C CA . GLN A 1 170 ? -18.111 28.212 -8.378 1.00 6.19 170 GLN A CA 1
ATOM 1402 C C . GLN A 1 170 ? -17.772 26.821 -7.822 1.00 8.67 170 GLN A C 1
ATOM 1403 O O . GLN A 1 170 ? -18.079 26.561 -6.658 1.00 10.06 170 GLN A O 1
ATOM 1409 N N . SER A 1 171 ? -17.181 25.911 -8.645 1.00 6.46 171 SER A N 1
ATOM 1410 C CA . SER A 1 171 ? -16.806 24.582 -8.146 1.00 5.81 171 SER A CA 1
ATOM 1411 C C . SER A 1 171 ? -15.718 24.731 -7.105 1.00 9.01 171 SER A C 1
ATOM 1412 O O . SER A 1 171 ? -15.793 24.110 -6.042 1.00 10.18 171 SER A O 1
ATOM 1415 N N . ILE A 1 172 ? -14.736 25.608 -7.379 1.00 7.96 172 ILE A N 1
ATOM 1416 C CA . ILE A 1 172 ? -13.659 25.823 -6.382 1.00 8.66 172 ILE A CA 1
ATOM 1417 C C . ILE A 1 172 ? -14.239 26.360 -5.072 1.00 13.33 172 ILE A C 1
ATOM 1418 O O . ILE A 1 172 ? -13.874 25.848 -3.999 1.00 13.26 172 ILE A O 1
ATOM 1423 N N . GLN A 1 173 ? -15.139 27.353 -5.138 1.00 9.66 173 GLN A N 1
ATOM 1424 C CA A GLN A 1 173 ? -15.598 27.889 -3.858 0.52 10.08 173 GLN A CA 1
ATOM 1425 C CA B GLN A 1 173 ? -15.780 27.930 -3.937 0.48 9.20 173 GLN A CA 1
ATOM 1426 C C . GLN A 1 173 ? -16.542 26.912 -3.116 1.00 14.20 173 GLN A C 1
ATOM 1427 O O . GLN A 1 173 ? -16.574 26.982 -1.868 1.00 15.79 173 GLN A O 1
ATOM 1438 N N A ARG A 1 174 ? -17.229 26.009 -3.839 0.52 10.99 174 ARG A N 1
ATOM 1439 N N B ARG A 1 174 ? -17.271 26.001 -3.796 0.48 11.47 174 ARG A N 1
ATOM 1440 C CA A ARG A 1 174 ? -18.132 25.012 -3.274 0.52 11.16 174 ARG A CA 1
ATOM 1441 C CA B ARG A 1 174 ? -18.079 24.977 -3.121 0.48 11.88 174 ARG A CA 1
ATOM 1442 C C A ARG A 1 174 ? -17.356 23.728 -2.863 0.52 14.91 174 ARG A C 1
ATOM 1443 C C B ARG A 1 174 ? -17.227 23.822 -2.610 0.48 15.56 174 ARG A C 1
ATOM 1444 O O A ARG A 1 174 ? -17.950 22.812 -2.265 0.52 15.19 174 ARG A O 1
ATOM 1445 O O B ARG A 1 174 ? -17.653 23.082 -1.725 0.48 16.32 174 ARG A O 1
ATOM 1460 N N . ASN A 1 175 ? -16.033 23.655 -3.181 1.00 12.12 175 ASN A N 1
ATOM 1461 C CA A ASN A 1 175 ? -15.179 22.499 -2.883 0.52 12.81 175 ASN A CA 1
ATOM 1462 C CA B ASN A 1 175 ? -15.112 22.531 -2.941 0.48 13.03 175 ASN A CA 1
ATOM 1463 C C . ASN A 1 175 ? -15.773 21.223 -3.478 1.00 16.34 175 ASN A C 1
ATOM 1464 O O . ASN A 1 175 ? -15.716 20.134 -2.872 1.00 16.09 175 ASN A O 1
ATOM 1473 N N . ALA A 1 176 ? -16.396 21.338 -4.663 1.00 11.60 176 ALA A N 1
ATOM 1474 C CA . ALA A 1 176 ? -17.007 20.195 -5.331 1.00 11.75 176 ALA A CA 1
ATOM 1475 C C . ALA A 1 176 ? -17.222 20.546 -6.772 1.00 11.60 176 ALA A C 1
ATOM 1476 O O . ALA A 1 176 ? -17.514 21.717 -7.085 1.00 11.27 176 ALA A O 1
ATOM 1478 N N . VAL A 1 177 ? -17.127 19.540 -7.646 1.00 9.20 177 VAL A N 1
ATOM 1479 C CA . VAL A 1 177 ? -17.464 19.701 -9.053 1.00 9.08 177 VAL A CA 1
ATOM 1480 C C . VAL A 1 177 ? -18.944 19.926 -9.156 1.00 10.47 177 VAL A C 1
ATOM 1481 O O . VAL A 1 177 ? -19.735 19.102 -8.661 1.00 11.55 177 VAL A O 1
ATOM 1485 N N . LEU A 1 178 ? -19.332 21.029 -9.798 1.00 9.09 178 LEU A N 1
ATOM 1486 C CA . LEU A 1 178 ? -20.754 21.313 -10.022 1.00 8.07 178 LEU A CA 1
ATOM 1487 C C . LEU A 1 178 ? -21.176 20.828 -11.398 1.00 11.66 178 LEU A C 1
ATOM 1488 O O . LEU A 1 178 ? -20.355 20.685 -12.307 1.00 9.96 178 LEU A O 1
ATOM 1493 N N . GLU A 1 179 ? -22.476 20.578 -11.566 1.00 9.61 179 GLU A N 1
ATOM 1494 C CA . GLU A 1 179 ? -23.012 20.040 -12.812 1.00 9.77 179 GLU A CA 1
ATOM 1495 C C . GLU A 1 179 ? -22.943 21.088 -13.924 1.00 9.75 179 GLU A C 1
ATOM 1496 O O . GLU A 1 179 ? -23.095 22.297 -13.681 1.00 10.23 179 GLU A O 1
ATOM 1502 N N . PRO A 1 180 ? -22.724 20.619 -15.168 1.00 8.94 180 PRO A N 1
ATOM 1503 C CA . PRO A 1 180 ? -22.448 21.552 -16.276 1.00 8.81 180 PRO A CA 1
ATOM 1504 C C . PRO A 1 180 ? -23.649 22.326 -16.809 1.00 11.89 180 PRO A C 1
ATOM 1505 O O . PRO A 1 180 ? -23.446 23.399 -17.371 1.00 11.38 180 PRO A O 1
ATOM 1509 N N . GLN A 1 181 ? -24.871 21.791 -16.667 1.00 11.06 181 GLN A N 1
ATOM 1510 C CA . GLN A 1 181 ? -26.045 22.454 -17.262 1.00 11.60 181 GLN A CA 1
ATOM 1511 C C . GLN A 1 181 ? -26.319 23.821 -16.638 1.00 14.13 181 GLN A C 1
ATOM 1512 O O . GLN A 1 181 ? -27.042 24.629 -17.231 1.00 14.51 181 GLN A O 1
ATOM 1518 N N . TYR A 1 182 ? -25.716 24.097 -15.484 1.00 10.72 182 TYR A N 1
ATOM 1519 C CA . TYR A 1 182 ? -25.910 25.398 -14.839 1.00 9.89 182 TYR A CA 1
ATOM 1520 C C . TYR A 1 182 ? -24.933 26.460 -15.345 1.00 12.26 182 TYR A C 1
ATOM 1521 O O . TYR A 1 182 ? -25.024 27.626 -14.945 1.00 11.67 182 TYR A O 1
ATOM 1530 N N . PHE A 1 183 ? -23.987 26.055 -16.201 1.00 8.93 183 PHE A N 1
ATOM 1531 C CA . PHE A 1 183 ? -22.925 26.936 -16.661 1.00 8.32 183 PHE A CA 1
ATOM 1532 C C . PHE A 1 183 ? -22.785 26.885 -18.176 1.00 11.63 183 PHE A C 1
ATOM 1533 O O . PHE A 1 183 ? -21.680 26.866 -18.710 1.00 12.36 183 PHE A O 1
ATOM 1541 N N . GLN A 1 184 ? -23.918 26.899 -18.881 1.00 10.84 184 GLN A N 1
ATOM 1542 C CA . GLN A 1 184 ? -23.906 26.871 -20.345 1.00 12.38 184 GLN A CA 1
ATOM 1543 C C . GLN A 1 184 ? -23.533 28.226 -20.909 1.00 16.50 184 GLN A C 1
ATOM 1544 O O . GLN A 1 184 ? -23.804 29.263 -20.301 1.00 17.37 184 GLN A O 1
ATOM 1550 N N . LEU A 1 185 ? -22.939 28.228 -22.099 1.00 14.77 185 LEU A N 1
ATOM 1551 C CA . LEU A 1 185 ? -22.595 29.469 -22.781 1.00 18.94 185 LEU A CA 1
ATOM 1552 C C . LEU A 1 185 ? -23.856 30.156 -23.333 1.00 26.69 185 LEU A C 1
ATOM 1553 O O . LEU A 1 185 ? -24.860 29.474 -23.554 1.00 24.35 185 LEU A O 1
ATOM 1558 N N . GLY B 2 3 ? -31.075 4.957 8.286 1.00 38.60 180 GLY B N 1
ATOM 1559 C CA . GLY B 2 3 ? -31.675 6.239 7.933 1.00 37.35 180 GLY B CA 1
ATOM 1560 C C . GLY B 2 3 ? -32.359 6.255 6.578 1.00 38.08 180 GLY B C 1
ATOM 1561 O O . GLY B 2 3 ? -32.246 5.295 5.808 1.00 37.64 180 GLY B O 1
ATOM 1562 N N . GLU B 2 4 ? -33.087 7.352 6.283 1.00 32.49 181 GLU B N 1
ATOM 1563 C CA . GLU B 2 4 ? -33.791 7.564 5.014 1.00 31.39 181 GLU B CA 1
ATOM 1564 C C . GLU B 2 4 ? -32.783 7.533 3.852 1.00 29.35 181 GLU B C 1
ATOM 1565 O O . GLU B 2 4 ? -31.795 8.260 3.914 1.00 26.57 181 GLU B O 1
ATOM 1571 N N . VAL B 2 5 ? -33.036 6.705 2.819 1.00 24.24 182 VAL B N 1
ATOM 1572 C CA . VAL B 2 5 ? -32.148 6.570 1.649 1.00 23.64 182 VAL B CA 1
ATOM 1573 C C . VAL B 2 5 ? -32.342 7.763 0.704 1.00 27.75 182 VAL B C 1
ATOM 1574 O O . VAL B 2 5 ? -33.452 7.990 0.205 1.00 27.60 182 VAL B O 1
ATOM 1578 N N . LEU B 2 6 ? -31.257 8.523 0.455 1.00 22.40 183 LEU B N 1
ATOM 1579 C CA . LEU B 2 6 ? -31.287 9.675 -0.456 1.00 21.37 183 LEU B CA 1
ATOM 1580 C C . LEU B 2 6 ? -30.839 9.235 -1.837 1.00 23.85 183 LEU B C 1
ATOM 1581 O O . LEU B 2 6 ? -31.441 9.618 -2.847 1.00 24.43 183 LEU B O 1
ATOM 1586 N N . VAL B 2 7 ? -29.776 8.436 -1.891 1.00 17.02 184 VAL B N 1
ATOM 1587 C CA . VAL B 2 7 ? -29.242 7.878 -3.125 1.00 16.22 184 VAL B CA 1
ATOM 1588 C C . VAL B 2 7 ? -28.882 6.419 -2.868 1.00 20.06 184 VAL B C 1
ATOM 1589 O O . VAL B 2 7 ? -28.088 6.155 -1.961 1.00 18.22 184 VAL B O 1
ATOM 1593 N N . PRO B 2 8 ? -29.386 5.451 -3.646 1.00 18.32 185 PRO B N 1
ATOM 1594 C CA . PRO B 2 8 ? -29.018 4.058 -3.372 1.00 17.98 185 PRO B CA 1
ATOM 1595 C C . PRO B 2 8 ? -27.579 3.724 -3.772 1.00 20.24 185 PRO B C 1
ATOM 1596 O O . PRO B 2 8 ? -26.966 4.404 -4.609 1.00 19.48 185 PRO B O 1
ATOM 1600 N N . GLU B 2 9 ? -27.054 2.637 -3.198 1.00 16.98 186 GLU B N 1
ATOM 1601 C CA . GLU B 2 9 ? -25.754 2.082 -3.539 1.00 16.95 186 GLU B CA 1
ATOM 1602 C C . GLU B 2 9 ? -25.666 1.816 -5.050 1.00 22.55 186 GLU B C 1
ATOM 1603 O O . GLU B 2 9 ? -26.661 1.408 -5.674 1.00 21.36 186 GLU B O 1
ATOM 1620 N N . VAL B 2 11 ? -25.114 0.001 -8.447 1.00 28.84 188 VAL B N 1
ATOM 1621 C CA . VAL B 2 11 ? -25.346 -1.404 -8.803 1.00 30.96 188 VAL B CA 1
ATOM 1622 C C . VAL B 2 11 ? -24.060 -1.932 -9.452 1.00 38.34 188 VAL B C 1
ATOM 1623 O O . VAL B 2 11 ? -23.530 -1.300 -10.369 1.00 39.09 188 VAL B O 1
ATOM 1627 N N . ALA B 2 12 ? -23.536 -3.053 -8.923 1.00 36.24 189 ALA B N 1
ATOM 1628 C CA . ALA B 2 12 ? -22.300 -3.685 -9.395 1.00 70.92 189 ALA B CA 1
ATOM 1629 C C . ALA B 2 12 ? -22.496 -4.344 -10.755 1.00 106.55 189 ALA B C 1
ATOM 1630 O O . ALA B 2 12 ? -21.667 -4.169 -11.644 1.00 73.93 189 ALA B O 1
ATOM 1632 N N . GLY C 2 1 ? -3.511 1.580 -28.939 1.00 33.25 178 GLY C N 1
ATOM 1633 C CA . GLY C 2 1 ? -2.863 0.981 -30.099 1.00 31.87 178 GLY C CA 1
ATOM 1634 C C . GLY C 2 1 ? -3.160 1.783 -31.343 1.00 31.57 178 GLY C C 1
ATOM 1635 O O . GLY C 2 1 ? -2.246 2.297 -31.982 1.00 32.10 178 GLY C O 1
ATOM 1636 N N . TYR C 2 2 ? -4.448 1.920 -31.673 1.00 24.70 179 TYR C N 1
ATOM 1637 C CA . TYR C 2 2 ? -4.895 2.725 -32.817 1.00 22.33 179 TYR C CA 1
ATOM 1638 C C . TYR C 2 2 ? -4.666 4.193 -32.530 1.00 22.48 179 TYR C C 1
ATOM 1639 O O . TYR C 2 2 ? -4.688 4.598 -31.362 1.00 21.86 179 TYR C O 1
ATOM 1648 N N . GLY C 2 3 ? -4.487 4.995 -33.583 1.00 16.15 180 GLY C N 1
ATOM 1649 C CA . GLY C 2 3 ? -4.261 6.425 -33.419 1.00 15.12 180 GLY C CA 1
ATOM 1650 C C . GLY C 2 3 ? -5.419 7.148 -32.767 1.00 18.24 180 GLY C C 1
ATOM 1651 O O . GLY C 2 3 ? -6.571 6.761 -32.955 1.00 17.34 180 GLY C O 1
ATOM 1652 N N . GLU C 2 4 ? -5.110 8.198 -31.999 1.00 17.94 181 GLU C N 1
ATOM 1653 C CA . GLU C 2 4 ? -6.165 8.959 -31.345 1.00 17.63 181 GLU C CA 1
ATOM 1654 C C . GLU C 2 4 ? -6.382 10.271 -32.054 1.00 15.14 181 GLU C C 1
ATOM 1655 O O . GLU C 2 4 ? -5.439 10.844 -32.587 1.00 14.35 181 GLU C O 1
ATOM 1661 N N . VAL C 2 5 ? -7.636 10.728 -32.072 1.00 13.12 182 VAL C N 1
ATOM 1662 C CA . VAL C 2 5 ? -7.972 12.017 -32.661 1.00 12.31 182 VAL C CA 1
ATOM 1663 C C . VAL C 2 5 ? -7.748 13.088 -31.588 1.00 15.72 182 VAL C C 1
ATOM 1664 O O . VAL C 2 5 ? -8.252 12.944 -30.463 1.00 15.08 182 VAL C O 1
ATOM 1668 N N . LEU C 2 6 ? -6.987 14.137 -31.924 1.00 14.19 183 LEU C N 1
ATOM 1669 C CA . LEU C 2 6 ? -6.706 15.264 -31.017 1.00 15.45 183 LEU C CA 1
ATOM 1670 C C . LEU C 2 6 ? -7.029 16.555 -31.709 1.00 17.17 183 LEU C C 1
ATOM 1671 O O . LEU C 2 6 ? -6.621 16.745 -32.868 1.00 18.14 183 LEU C O 1
ATOM 1676 N N . VAL C 2 7 ? -7.702 17.478 -31.006 1.00 10.05 184 VAL C N 1
ATOM 1677 C CA . VAL C 2 7 ? -7.927 18.825 -31.509 1.00 9.25 184 VAL C CA 1
ATOM 1678 C C . VAL C 2 7 ? -6.792 19.627 -30.895 1.00 12.63 184 VAL C C 1
ATOM 1679 O O . VAL C 2 7 ? -6.724 19.723 -29.666 1.00 10.88 184 VAL C O 1
ATOM 1683 N N . PRO C 2 8 ? -5.860 20.170 -31.702 1.00 12.41 185 PRO C N 1
ATOM 1684 C CA . PRO C 2 8 ? -4.679 20.802 -31.110 1.00 12.08 185 PRO C CA 1
ATOM 1685 C C . PRO C 2 8 ? -4.943 22.093 -30.349 1.00 12.33 185 PRO C C 1
ATOM 1686 O O . PRO C 2 8 ? -5.854 22.851 -30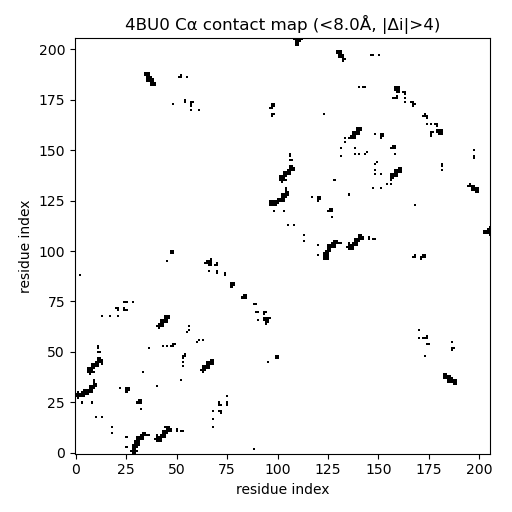.681 1.00 13.45 185 PRO C O 1
ATOM 1690 N N . GLU C 2 9 ? -4.103 22.345 -29.316 1.00 11.14 186 GLU C N 1
ATOM 1691 C CA . GLU C 2 9 ? -4.151 23.611 -28.600 1.00 10.74 186 GLU C CA 1
ATOM 1692 C C . GLU C 2 9 ? -4.020 24.745 -29.611 1.00 14.06 186 GLU C C 1
ATOM 1693 O O . GLU C 2 9 ? -3.204 24.656 -30.552 1.00 14.54 186 GLU C O 1
ATOM 1710 N N . VAL C 2 11 ? -2.770 27.683 -31.511 1.00 15.35 188 VAL C N 1
ATOM 1711 C CA . VAL C 2 11 ? -1.402 28.187 -31.629 1.00 16.10 188 VAL C CA 1
ATOM 1712 C C . VAL C 2 11 ? -1.399 29.705 -31.499 1.00 17.55 188 VAL C C 1
ATOM 1713 O O . VAL C 2 11 ? -0.603 30.246 -30.720 1.00 18.21 188 VAL C O 1
ATOM 1717 N N . ALA C 2 12 ? -2.266 30.380 -32.253 1.00 17.05 189 ALA C N 1
ATOM 1718 C CA . ALA C 2 12 ? -2.318 31.839 -32.262 1.00 20.11 189 ALA C CA 1
ATOM 1719 C C . ALA C 2 12 ? -3.096 32.340 -31.077 1.00 27.67 189 ALA C C 1
ATOM 1720 O O . ALA C 2 12 ? -4.333 32.261 -31.047 1.00 28.50 189 ALA C O 1
ATOM 1722 N N . GLN C 2 13 ? -2.377 32.847 -30.083 1.00 26.91 190 GLN C N 1
ATOM 1723 C CA . GLN C 2 13 ? -3.084 33.318 -28.915 1.00 27.49 190 GLN C CA 1
ATOM 1724 C C . GLN C 2 13 ? -3.068 34.845 -28.883 1.00 30.81 190 GLN C C 1
ATOM 1725 O O . GLN C 2 13 ? -2.267 35.509 -29.548 1.00 30.49 190 GLN C O 1
ATOM 1731 N N . HIS C 2 14 ? -4.086 35.372 -28.241 1.00 26.65 191 HIS C N 1
ATOM 1732 C CA . HIS C 2 14 ? -4.385 36.778 -28.149 1.00 27.88 191 HIS C CA 1
ATOM 1733 C C . HIS C 2 14 ? -4.428 37.222 -26.718 1.00 28.82 191 HIS C C 1
ATOM 1734 O O . HIS C 2 14 ? -4.743 36.441 -25.821 1.00 27.87 191 HIS C O 1
ATOM 1741 N N . ARG C 2 15 ? -4.090 38.469 -26.495 1.00 22.68 192 ARG C N 1
ATOM 1742 C CA . ARG C 2 15 ? -4.182 39.030 -25.168 1.00 22.91 192 ARG C CA 1
ATOM 1743 C C . ARG C 2 15 ? -5.535 39.705 -25.096 1.00 29.24 192 ARG C C 1
ATOM 1744 O O . ARG C 2 15 ? -5.891 40.448 -26.015 1.00 30.10 192 ARG C O 1
ATOM 1752 N N . THR C 2 16 ? -6.319 39.390 -24.053 1.00 27.39 193 THR C N 1
ATOM 1753 C CA . THR C 2 16 ? -7.678 39.909 -23.838 1.00 34.57 193 THR C CA 1
ATOM 1754 C C . THR C 2 16 ? -7.679 41.454 -23.864 1.00 50.59 193 THR C C 1
ATOM 1755 O O . THR C 2 16 ? -8.571 42.030 -24.528 1.00 56.58 193 THR C O 1
#

B-factor: mean 20.64, std 13.71, range [5.81, 106.55]

InterPro domains:
  IPR001357 BRCT domain [PF00533] (3-75)
  IPR001357 BRCT domain [PF00533] (300-371)
  IPR001357 BRCT domain [PF00533] (394-473)
  IPR001357 BRCT domain [PF12738] (106-167)
  IPR001357 BRCT domain [PS50172] (2-75)
  IPR001357 BRCT domain [PS50172] (114-185)
  IPR001357 BRCT domain [PS50172] (298-384)
  IPR001357 BRCT domain [PS50172] (392-480)
  IPR001357 BRCT domain [SM00292] (4-82)
  IPR001357 BRCT domain [SM00292] (100-175)
  IPR001357 BRCT domain [SM00292] (300-374)
  IPR001357 BRCT domain [SM00292] (394-476)
  IPR036420 BRCT domain superfamily [G3DSA:3.40.50.10190] (1-101)
  IPR036420 BRCT domain superfamily [G3DSA:3.40.50.10190] (102-186)
  IPR036420 BRCT domain superfamily [G3DSA:3.40.50.10190] (291-389)
  IPR036420 BRCT domain superfamily [G3DSA:3.40.50.10190] (390-494)
  IPR036420 BRCT domain superfamily [SSF52113] (4-76)
  IPR036420 BRCT domain superfamily [SSF52113] (78-188)
  IPR036420 BRCT domain superfamily [SSF52113] (301-384)
  IPR036420 BRCT domain superfamily [SSF52113] (359-480)

Secondary structure (DSSP, 8-state):
--TTTT-EEEEES--HHHHHHHHHHHHHTT-EE-SSEETT--EEEES-SSSHHHHHHHHH-TTSEEE-TTHHHHHHHHHHTT----TTTTTTTSBPPTTTT-EEEEES--BTHHHHHHHHHHHTTPEE-SSB-TT--EEEESSS-SHHHHHHHHTT-EEE-THHHHHHHHHTSPPPGGGG--/--EEE----/------B------B-

Radius of gyration: 19.55 Å; Cα contacts (8 Å, |Δi|>4): 385; chains: 3; bounding box: 34×44×56 Å

Sequence (206 aa):
SKPLKGFVIICCTSSIDDLKQRTEISSTTKATKKLGAAYRSSDFTKDVTHLIAGDDFDTPKYKFAAKSRPDIKIIMSSSEEWIPVLYESSWVQGEDLDDGLLVDKHLLPTLFKCRVCLTNIGQPEERSSRRIENYVLKHGGTFCPDLTRDVTHLIAGTTSSGRKYEYALKWKINVVCVEWLWQSIQQRRNNAVLEPQYFQLGEVLVPEVAGYGEVLVPEVAQHRT

Nearest PDB structures (foldseek):
  4bu1-assembly1_B  TM=9.760E-01  e=2.510E-39  Schizosaccharomyces pombe
  6hm4-assembly1_A  TM=9.938E-01  e=8.024E-39  Schizosaccharomyces pombe 972h-
  4bu1-assembly2_A  TM=9.809E-01  e=2.405E-38  Schizosaccharomyces pombe
  2xnk-assembly3_C  TM=8.928E-01  e=5.986E-17  Homo sapiens
  4n40-assembly1_A  TM=8.233E-01  e=3.502E-12  Homo sapiens

Organism: Schizosaccharomyces pombe (strain 972 / ATCC 24843) (NCBI:txid284812)

GO terms:
  GO:0035861 site of double-strand break (C, IDA)
  GO:0000785 chromatin (C, IDA)
  GO:0005634 nucleus (C, IDA)
  GO:0005829 cytosol (C, IDA)
  GO:0035591 signaling adaptor activity (F, IDA)
  GO:0031261 DNA replication preinitiation complex (C, IDA)
  GO:0044773 mitotic DNA damage checkpoint signaling (P, EXP)
  GO:0035591 signaling adaptor activity (F, IGI)
  GO:0044732 mitotic spindle pole body (C, HDA)
  GO:0072686 mitotic spindle (C, HDA)
  GO:0005634 nucleus (C, HDA)
  GO:0033314 mitotic DNA replication checkpoint signaling (P, IMP)
  GO:0007095 mitotic G2 DNA damage checkpoint signaling (P, IMP)
  GO:0005515 protein binding (F, IPI)

Foldseek 3Di:
DLLAAQAEEEEEPDDPVLLVVQCVLNVVSRYHYDPDDDPSHAEYAYPDCPDPSNQCCLPPNLNHFHFHSCLSVVLSVCVVVPHDDDNVSCRVVTGQQAAAQAEEEEEDDDPPVVVVLVVLCVVRHHHYDPDDDLSHQEYAYPDCDDDNNVVCVVSVHQYFHCVQVVVSVVSSHRHDRVVGHD/DDDPDDDPD/DDDDDDDDDDDDDDD

Solvent-accessible surface area: 11532 Å² total